Protein 3NNR (pdb70)

Foldseek 3Di:
DLLVLLLVQLQVCCLPVNNVPDFLCNSCVVVVHDSVVSCVNPVTPLRSVQVNVVVLLVQLCVLLVDDPPDFDDPVNVSNLVSVLLSCNSNVNCLVCVVVSVVVDVVSVVVVVVSVVSQLVSLLVNLVRCCVVQFFPDDDPVVSSCSVVLVVQSSVLCVCVVPPNLVRSLSVLVSLVVRQVRGGPVHNVPSVVVSVVSHD

Radius of gyration: 19.4 Å; Cα contacts (8 Å, |Δi|>4): 164; chains: 1; bounding box: 47×54×38 Å

Organism: Marinobacter nauticus (strain ATCC 700491 / DSM 11845 / VT8) (NCBI:txid351348)

Solvent-accessible surface area: 11463 Å² total

Secondary structure (DSSP, 8-state):
-HHHHHHHHHHHHHHHH-GGG--HHHHHHHHT--HHHHHHH-SSHHHHHHHHHHHHHHHHHHHT---SSS---S---HHHHHHHHHHHHTHHHHHSHHHHHHH-HHHHHHHHHHHHHHHHHHHHHHHHHHHTTSB----HHHHH--HHHHHHHHT--HHHHH---SGGGHHHHHHHHHGGGB-HHHHHHHHHHHHTT--

B-factor: mean 72.55, std 18.47, range [37.18, 127.78]

Sequence (199 aa):
KKTRDKILLSSLEELFNDKGERNITTNHIAAHLAISPGNLYYHFRNKSDIIYEIFQEYEKLVDYYLDIPEDRRPITLEDTFYLESVFDGLWSYRFFHRDLEYLLDSDPRLRQDYREFTNRCLAAINRIFAKLADAGIIQPQPEDLRSASLNVWLVITNWAFLKTAHLTELKQGIYQVLTLEVPYLTPEYRERVLALREKYRP

CATH classification: 1.10.357.10

Nearest PDB structures (foldseek):
  3nnr-assembly1_A-2  TM=1.005E+00  e=1.765E-26  Marinobacter nauticus VT8
  3rh2-assembly1_A-2  TM=8.850E-01  e=5.847E-12  Shewanella amazonensis SB2B
  6ho0-assembly1_A-2  TM=7.450E-01  e=9.007E-05  Mycobacterium tuberculosis H37Rv
  6ho6-assembly1_A  TM=7.721E-01  e=2.452E-04  Mycobacterium tuberculosis CDC1551
  5f27-assembly1_A-2  TM=7.565E-01  e=3.265E-04  Mycobacterium tuberculosis CDC1551

Structure (mmCIF, N/CA/C/O backbone):
data_3NNR
#
_entry.id   3NNR
#
_cell.length_a   58.745
_cell.length_b   58.745
_cell.length_c   172.650
_cell.angle_alpha   90.000
_cell.angle_beta   90.000
_cell.angle_gamma   90.000
#
_symmetry.space_group_name_H-M   'P 43 21 2'
#
loop_
_entity.id
_entity.type
_entity.pdbx_description
1 polymer 'Transcriptional regulator, TetR family'
2 non-polymer 'UNKNOWN LIGAND'
3 non-polymer 'SULFATE ION'
4 water water
#
loop_
_atom_site.group_PDB
_atom_site.id
_atom_site.type_symbol
_atom_site.label_atom_id
_atom_site.label_alt_id
_atom_site.label_comp_id
_atom_site.label_asym_id
_atom_site.label_entity_id
_atom_site.label_seq_id
_atom_site.pdbx_PDB_ins_code
_atom_site.Cartn_x
_atom_site.Cartn_y
_atom_site.Cartn_z
_atom_site.occupancy
_atom_site.B_iso_or_equiv
_atom_site.auth_seq_id
_atom_site.auth_comp_id
_atom_site.auth_asym_id
_atom_site.auth_atom_id
_atom_site.pdbx_PDB_model_num
ATOM 9 N N . LYS A 1 5 ? -1.748 -22.702 26.290 1.00 100.09 4 LYS A N 1
ATOM 10 C CA A LYS A 1 5 ? -3.201 -22.923 26.480 0.50 96.58 4 LYS A CA 1
ATOM 11 C CA B LYS A 1 5 ? -3.218 -22.807 26.466 0.50 96.72 4 LYS A CA 1
ATOM 12 C C . LYS A 1 5 ? -3.891 -22.977 25.104 1.00 90.89 4 LYS A C 1
ATOM 13 O O . LYS A 1 5 ? -3.437 -22.371 24.133 1.00 89.43 4 LYS A O 1
ATOM 24 N N . THR A 1 6 ? -4.960 -23.778 25.027 1.00 86.18 5 THR A N 1
ATOM 25 C CA . THR A 1 6 ? -5.759 -23.993 23.799 1.00 78.25 5 THR A CA 1
ATOM 26 C C . THR A 1 6 ? -6.041 -22.681 23.034 1.00 73.72 5 THR A C 1
ATOM 27 O O . THR A 1 6 ? -5.929 -22.636 21.821 1.00 67.03 5 THR A O 1
ATOM 31 N N . ARG A 1 7 ? -6.410 -21.644 23.779 1.00 72.18 6 ARG A N 1
ATOM 32 C CA . ARG A 1 7 ? -6.669 -20.303 23.268 1.00 68.86 6 ARG A CA 1
ATOM 33 C C . ARG A 1 7 ? -5.459 -19.698 22.544 1.00 66.79 6 ARG A C 1
ATOM 34 O O . ARG A 1 7 ? -5.601 -19.063 21.491 1.00 62.88 6 ARG A O 1
ATOM 42 N N . ASP A 1 8 ? -4.284 -19.833 23.151 1.00 68.04 7 ASP A N 1
ATOM 43 C CA . ASP A 1 8 ? -3.050 -19.276 22.564 1.00 67.96 7 ASP A CA 1
ATOM 44 C C . ASP A 1 8 ? -2.676 -20.012 21.261 1.00 64.01 7 ASP A C 1
ATOM 45 O O . ASP A 1 8 ? -2.191 -19.374 20.337 1.00 64.32 7 ASP A O 1
ATOM 50 N N . LYS A 1 9 ? -2.928 -21.323 21.201 1.00 61.74 8 LYS A N 1
ATOM 51 C CA . LYS A 1 9 ? -2.749 -22.101 19.989 1.00 62.55 8 LYS A CA 1
ATOM 52 C C . LYS A 1 9 ? -3.678 -21.552 18.912 1.00 63.15 8 LYS A C 1
ATOM 53 O O . LYS A 1 9 ? -3.232 -21.322 17.767 1.00 62.85 8 LYS A O 1
ATOM 59 N N . ILE A 1 10 ? -4.945 -21.315 19.277 1.00 60.46 9 ILE A N 1
ATOM 60 C CA . ILE A 1 10 ? -5.913 -20.791 18.327 1.00 58.04 9 ILE A CA 1
ATOM 61 C C . ILE A 1 10 ? -5.414 -19.486 17.696 1.00 55.58 9 ILE A C 1
ATOM 62 O O . ILE A 1 10 ? -5.533 -19.335 16.484 1.00 53.32 9 ILE A O 1
ATOM 67 N N . LEU A 1 11 ? -4.887 -18.561 18.507 1.00 55.48 10 LEU A N 1
ATOM 68 C CA . LEU A 1 11 ? -4.364 -17.280 17.990 1.00 54.10 10 LEU A CA 1
ATOM 69 C C . LEU A 1 11 ? -3.108 -17.524 17.136 1.00 54.54 10 LEU A C 1
ATOM 70 O O . LEU A 1 11 ? -2.982 -16.961 16.074 1.00 55.53 10 LEU A O 1
ATOM 75 N N . LEU A 1 12 ? -2.219 -18.401 17.585 1.00 57.08 11 LEU A N 1
ATOM 76 C CA . LEU A 1 12 ? -0.966 -18.696 16.862 1.00 60.08 11 LEU A CA 1
ATOM 77 C C . LEU A 1 12 ? -1.248 -19.357 15.490 1.00 58.08 11 LEU A C 1
ATOM 78 O O . LEU A 1 12 ? -0.695 -18.936 14.447 1.00 60.06 11 LEU A O 1
ATOM 83 N N . SER A 1 13 ? -2.099 -20.376 15.503 1.00 53.23 12 SER A N 1
ATOM 84 C CA . SER A 1 13 ? -2.478 -21.089 14.293 1.00 54.93 12 SER A CA 1
ATOM 85 C C . SER A 1 13 ? -3.300 -20.247 13.322 1.00 52.51 12 SER A C 1
ATOM 86 O O . SER A 1 13 ? -3.114 -20.358 12.113 1.00 52.13 12 SER A O 1
ATOM 89 N N . SER A 1 14 ? -4.206 -19.426 13.836 1.00 52.72 13 SER A N 1
ATOM 90 C CA . SER A 1 14 ? -4.990 -18.535 12.971 1.00 51.22 13 SER A CA 1
ATOM 91 C C . SER A 1 14 ? -4.067 -17.586 12.230 1.00 53.92 13 SER A C 1
ATOM 92 O O . SER A 1 14 ? -4.210 -17.421 11.008 1.00 59.07 13 SER A O 1
ATOM 95 N N . LEU A 1 15 ? -3.112 -16.992 12.945 1.00 52.96 14 LEU A N 1
ATOM 96 C CA . LEU A 1 15 ? -2.101 -16.115 12.325 1.00 53.40 14 LEU A CA 1
ATOM 97 C C . LEU A 1 15 ? -1.341 -16.820 11.172 1.00 54.54 14 LEU A C 1
ATOM 98 O O . LEU A 1 15 ? -1.167 -16.230 10.104 1.00 55.56 14 LEU A O 1
ATOM 103 N N . GLU A 1 16 ? -0.936 -18.078 11.401 1.00 56.00 15 GLU A N 1
ATOM 104 C CA A GLU A 1 16 ? -0.195 -18.908 10.415 0.50 56.18 15 GLU A CA 1
ATOM 105 C CA B GLU A 1 16 ? -0.181 -18.853 10.407 0.50 56.33 15 GLU A CA 1
ATOM 106 C C . GLU A 1 16 ? -1.034 -19.148 9.163 1.00 56.29 15 GLU A C 1
ATOM 107 O O . GLU A 1 16 ? -0.546 -18.995 8.039 1.00 55.02 15 GLU A O 1
ATOM 118 N N . LEU A 1 17 ? -2.293 -19.550 9.369 1.00 55.67 16 LEU A N 1
ATOM 119 C CA . LEU A 1 17 ? -3.225 -19.826 8.259 1.00 53.02 16 LEU A CA 1
ATOM 120 C C . LEU A 1 17 ? -3.566 -18.520 7.516 1.00 53.65 16 LEU A C 1
ATOM 121 O O . LEU A 1 17 ? -3.494 -18.494 6.303 1.00 59.38 16 LEU A O 1
ATOM 126 N N . PHE A 1 18 ? -3.840 -17.425 8.236 1.00 53.79 17 PHE A N 1
ATOM 127 C CA . PHE A 1 18 ? -4.102 -16.142 7.589 1.00 53.53 17 PHE A CA 1
ATOM 128 C C . PHE A 1 18 ? -2.908 -15.667 6.739 1.00 54.91 17 PHE A C 1
ATOM 129 O O . PHE A 1 18 ? -3.119 -15.283 5.622 1.00 57.08 17 PHE A O 1
ATOM 137 N N . ASN A 1 19 ? -1.689 -15.718 7.276 1.00 55.02 18 ASN A N 1
ATOM 138 C CA . ASN A 1 19 ? -0.469 -15.304 6.576 1.00 51.65 18 ASN A CA 1
ATOM 139 C C . ASN A 1 19 ? -0.176 -16.166 5.343 1.00 54.17 18 ASN A C 1
ATOM 140 O O . ASN A 1 19 ? 0.190 -15.635 4.280 1.00 55.14 18 ASN A O 1
ATOM 145 N N . ASP A 1 20 ? -0.380 -17.469 5.478 1.00 57.59 19 ASP A N 1
ATOM 146 C CA . ASP A 1 20 ? -0.065 -18.430 4.439 1.00 61.23 19 ASP A CA 1
ATOM 147 C C . ASP A 1 20 ? -1.145 -18.512 3.348 1.00 63.36 19 ASP A C 1
ATOM 148 O O . ASP A 1 20 ? -0.807 -18.499 2.166 1.00 63.78 19 ASP A O 1
ATOM 153 N N . LYS A 1 21 ? -2.419 -18.639 3.734 1.00 64.06 20 LYS A N 1
ATOM 154 C CA . LYS A 1 21 ? -3.538 -18.789 2.759 1.00 64.68 20 LYS A CA 1
ATOM 155 C C . LYS A 1 21 ? -4.361 -17.512 2.480 1.00 61.67 20 LYS A C 1
ATOM 156 O O . LYS A 1 21 ? -5.084 -17.470 1.501 1.00 63.41 20 LYS A O 1
ATOM 162 N N . GLY A 1 22 ? -4.271 -16.497 3.330 1.00 58.19 21 GLY A N 1
ATOM 163 C CA . GLY A 1 22 ? -5.058 -15.263 3.185 1.00 57.11 21 GLY A CA 1
ATOM 164 C C . GLY A 1 22 ? -6.245 -15.362 4.118 1.00 54.79 21 GLY A C 1
ATOM 165 O O . GLY A 1 22 ? -6.920 -16.398 4.130 1.00 57.21 21 GLY A O 1
ATOM 166 N N . GLU A 1 23 ? -6.538 -14.312 4.880 1.00 50.36 22 GLU A N 1
ATOM 167 C CA . GLU A 1 23 ? -7.703 -14.380 5.778 1.00 55.47 22 GLU A CA 1
ATOM 168 C C . GLU A 1 23 ? -9.023 -14.597 5.006 1.00 56.20 22 GLU A C 1
ATOM 169 O O . GLU A 1 23 ? -9.931 -15.218 5.519 1.00 61.84 22 GLU A O 1
ATOM 175 N N . ARG A 1 24 ? -9.112 -14.028 3.817 1.00 56.92 23 ARG A N 1
ATOM 176 C CA . ARG A 1 24 ? -10.221 -14.196 2.873 1.00 60.52 23 ARG A CA 1
ATOM 177 C C . ARG A 1 24 ? -10.657 -15.674 2.828 1.00 61.78 23 ARG A C 1
ATOM 178 O O . ARG A 1 24 ? -11.836 -15.994 2.970 1.00 65.62 23 ARG A O 1
ATOM 186 N N . ASN A 1 25 ? -9.669 -16.561 2.690 1.00 59.85 24 ASN A N 1
ATOM 187 C CA . ASN A 1 25 ? -9.887 -17.992 2.480 1.00 60.64 24 ASN A CA 1
ATOM 188 C C . ASN A 1 25 ? -9.881 -18.863 3.722 1.00 57.61 24 ASN A C 1
ATOM 189 O O . ASN A 1 25 ? -9.961 -20.070 3.596 1.00 59.20 24 ASN A O 1
ATOM 194 N N . ILE A 1 26 ? -9.776 -18.284 4.906 1.00 56.04 25 ILE A N 1
ATOM 195 C CA . ILE A 1 26 ? -9.753 -19.082 6.132 1.00 57.86 25 ILE A CA 1
ATOM 196 C C . ILE A 1 26 ? -10.990 -18.783 6.961 1.00 57.93 25 ILE A C 1
ATOM 197 O O . ILE A 1 26 ? -11.291 -17.628 7.230 1.00 60.40 25 ILE A O 1
ATOM 202 N N . THR A 1 27 ? -11.692 -19.849 7.338 1.00 59.05 26 THR A N 1
ATOM 203 C CA . THR A 1 27 ? -12.896 -19.816 8.193 1.00 60.01 26 THR A CA 1
ATOM 204 C C . THR A 1 27 ? -12.578 -20.443 9.552 1.00 57.49 26 THR A C 1
ATOM 205 O O . THR A 1 27 ? -11.561 -21.136 9.732 1.00 56.54 26 THR A O 1
ATOM 209 N N . THR A 1 28 ? -13.465 -20.215 10.504 1.00 56.98 27 THR A N 1
ATOM 210 C CA . THR A 1 28 ? -13.316 -20.812 11.817 1.00 55.05 27 THR A CA 1
ATOM 211 C C . THR A 1 28 ? -13.276 -22.353 11.742 1.00 58.81 27 THR A C 1
ATOM 212 O O . THR A 1 28 ? -12.505 -22.968 12.482 1.00 59.77 27 THR A O 1
ATOM 216 N N . ASN A 1 29 ? -14.038 -22.962 10.822 1.00 62.86 28 ASN A N 1
ATOM 217 C CA . ASN A 1 29 ? -14.010 -24.422 10.643 1.00 65.98 28 ASN A CA 1
ATOM 218 C C . ASN A 1 29 ? -12.646 -24.928 10.212 1.00 67.68 28 ASN A C 1
ATOM 219 O O . ASN A 1 29 ? -12.222 -25.976 10.692 1.00 72.72 28 ASN A O 1
ATOM 224 N N . HIS A 1 30 ? -11.957 -24.176 9.347 1.00 67.37 29 HIS A N 1
ATOM 225 C CA . HIS A 1 30 ? -10.592 -24.529 8.925 1.00 68.08 29 HIS A CA 1
ATOM 226 C C . HIS A 1 30 ? -9.662 -24.493 10.129 1.00 63.97 29 HIS A C 1
ATOM 227 O O . HIS A 1 30 ? -8.852 -25.409 10.306 1.00 64.21 29 HIS A O 1
ATOM 234 N N . ILE A 1 31 ? -9.805 -23.452 10.957 1.00 58.43 30 ILE A N 1
ATOM 235 C CA . ILE A 1 31 ? -8.932 -23.265 12.106 1.00 56.11 30 ILE A CA 1
ATOM 236 C C . ILE A 1 31 ? -9.164 -24.428 13.115 1.00 57.51 30 ILE A C 1
ATOM 237 O O . ILE A 1 31 ? -8.224 -25.050 13.572 1.00 59.19 30 ILE A O 1
ATOM 242 N N . ALA A 1 32 ? -10.420 -24.753 13.398 1.00 58.80 31 ALA A N 1
ATOM 243 C CA . ALA A 1 32 ? -10.748 -25.896 14.259 1.00 60.24 31 ALA A CA 1
ATOM 244 C C . ALA A 1 32 ? -10.155 -27.195 13.694 1.00 62.24 31 ALA A C 1
ATOM 245 O O . ALA A 1 32 ? -9.542 -27.958 14.437 1.00 63.30 31 ALA A O 1
ATOM 247 N N . ALA A 1 33 ? -10.313 -27.417 12.386 1.00 62.38 32 ALA A N 1
ATOM 248 C CA . ALA A 1 33 ? -9.792 -28.627 11.734 1.00 64.92 32 ALA A CA 1
ATOM 249 C C . ALA A 1 33 ? -8.260 -28.748 11.853 1.00 67.71 32 ALA A C 1
ATOM 250 O O . ALA A 1 33 ? -7.757 -29.833 12.189 1.00 70.54 32 ALA A O 1
ATOM 252 N N . HIS A 1 34 ? -7.550 -27.634 11.623 1.00 67.54 33 HIS A N 1
ATOM 253 C CA . HIS A 1 34 ? -6.065 -27.558 11.697 1.00 70.72 33 HIS A CA 1
ATOM 254 C C . HIS A 1 34 ? -5.622 -27.941 13.101 1.00 71.32 33 HIS A C 1
ATOM 255 O O . HIS A 1 34 ? -4.771 -28.813 13.268 1.00 71.27 33 HIS A O 1
ATOM 262 N N . LEU A 1 35 ? -6.261 -27.322 14.100 1.00 69.50 34 LEU A N 1
ATOM 263 C CA . LEU A 1 35 ? -5.966 -27.610 15.512 1.00 69.23 34 LEU A CA 1
ATOM 264 C C . LEU A 1 35 ? -6.546 -28.900 16.093 1.00 67.55 34 LEU A C 1
ATOM 265 O O . LEU A 1 35 ? -6.220 -29.221 17.231 1.00 69.40 34 LEU A O 1
ATOM 270 N N . ALA A 1 36 ? -7.349 -29.648 15.331 1.00 66.15 35 ALA A N 1
ATOM 271 C CA . ALA A 1 36 ? -7.977 -30.906 15.816 1.00 69.43 35 ALA A CA 1
ATOM 272 C C . ALA A 1 36 ? -8.847 -30.706 17.098 1.00 68.67 35 ALA A C 1
ATOM 273 O O . ALA A 1 36 ? -8.797 -31.519 18.015 1.00 72.45 35 ALA A O 1
ATOM 275 N N . ILE A 1 37 ? -9.562 -29.570 17.152 1.00 65.05 36 ILE A N 1
ATOM 276 C CA . ILE A 1 37 ? -10.502 -29.216 18.207 1.00 64.52 36 ILE A CA 1
ATOM 277 C C . ILE A 1 37 ? -11.849 -29.060 17.523 1.00 63.57 36 ILE A C 1
ATOM 278 O O . ILE A 1 37 ? -11.899 -28.672 16.375 1.00 64.79 36 ILE A O 1
ATOM 283 N N . SER A 1 38 ? -12.937 -29.371 18.213 1.00 65.19 37 SER A N 1
ATOM 284 C CA . SER A 1 38 ? -14.257 -29.252 17.600 1.00 64.58 37 SER A CA 1
ATOM 285 C C . SER A 1 38 ? -14.600 -27.780 17.301 1.00 62.12 37 SER A C 1
ATOM 286 O O . SER A 1 38 ? -13.972 -26.880 17.867 1.00 62.11 37 SER A O 1
ATOM 289 N N . PRO A 1 39 ? -15.573 -27.533 16.398 1.00 61.60 38 PRO A N 1
ATOM 290 C CA . PRO A 1 39 ? -16.058 -26.158 16.186 1.00 59.96 38 PRO A CA 1
ATOM 291 C C . PRO A 1 39 ? -16.543 -25.528 17.516 1.00 60.72 38 PRO A C 1
ATOM 292 O O . PRO A 1 39 ? -16.243 -24.354 17.824 1.00 62.01 38 PRO A O 1
ATOM 296 N N . GLY A 1 40 ? -17.275 -26.316 18.295 1.00 60.39 39 GLY A N 1
ATOM 297 C CA . GLY A 1 40 ? -17.716 -25.881 19.614 1.00 62.55 39 GLY A CA 1
ATOM 298 C C . GLY A 1 40 ? -16.601 -25.466 20.565 1.00 58.76 39 GLY A C 1
ATOM 299 O O . GLY A 1 40 ? -16.776 -24.538 21.328 1.00 56.58 39 GLY A O 1
ATOM 300 N N . ASN A 1 41 ? -15.465 -26.168 20.510 1.00 59.63 40 ASN A N 1
ATOM 301 C CA . ASN A 1 41 ? -14.299 -25.859 21.351 1.00 58.05 40 ASN A CA 1
ATOM 302 C C . ASN A 1 41 ? -13.760 -24.493 20.967 1.00 56.59 40 ASN A C 1
ATOM 303 O O . ASN A 1 41 ? -13.469 -23.709 21.844 1.00 59.33 40 ASN A O 1
ATOM 308 N N . LEU A 1 42 ? -13.660 -24.222 19.666 1.00 53.73 41 LEU A N 1
ATOM 309 C CA . LEU A 1 42 ? -13.203 -22.928 19.154 1.00 54.89 41 LEU A CA 1
ATOM 310 C C . LEU A 1 42 ? -14.203 -21.829 19.531 1.00 57.53 41 LEU A C 1
ATOM 311 O O . LEU A 1 42 ? -13.795 -20.740 19.936 1.00 62.17 41 LEU A O 1
ATOM 316 N N . TYR A 1 43 ? -15.500 -22.115 19.400 1.00 55.83 42 TYR A N 1
ATOM 317 C CA . TYR A 1 43 ? -16.530 -21.148 19.753 1.00 54.34 42 TYR A CA 1
ATOM 318 C C . TYR A 1 43 ? -16.453 -20.686 21.226 1.00 56.83 42 TYR A C 1
ATOM 319 O O . TYR A 1 43 ? -16.718 -19.514 21.501 1.00 58.83 42 TYR A O 1
ATOM 328 N N . TYR A 1 44 ? -16.061 -21.574 22.151 1.00 55.91 43 TYR A N 1
ATOM 329 C CA . TYR A 1 44 ? -15.912 -21.237 23.579 1.00 57.45 43 TYR A CA 1
ATOM 330 C C . TYR A 1 44 ? -14.936 -20.083 23.806 1.00 59.98 43 TYR A C 1
ATOM 331 O O . TYR A 1 44 ? -15.173 -19.205 24.644 1.00 60.00 43 TYR A O 1
ATOM 340 N N . HIS A 1 45 ? -13.831 -20.143 23.063 1.00 62.48 44 HIS A N 1
ATOM 341 C CA . HIS A 1 45 ? -12.760 -19.161 23.120 1.00 62.11 44 HIS A CA 1
ATOM 342 C C . HIS A 1 45 ? -13.076 -17.943 22.239 1.00 58.94 44 HIS A C 1
ATOM 343 O O . HIS A 1 45 ? -12.782 -16.835 22.653 1.00 59.85 44 HIS A O 1
ATOM 350 N N . PHE A 1 46 ? -13.669 -18.147 21.052 1.00 57.20 45 PHE A N 1
ATOM 351 C CA . PHE A 1 46 ? -13.966 -17.061 20.089 1.00 57.11 45 PHE A CA 1
ATOM 352 C C . PHE A 1 46 ? -15.281 -17.218 19.338 1.00 58.04 45 PHE A C 1
ATOM 353 O O . PHE A 1 46 ? -15.404 -18.094 18.481 1.00 59.42 45 PHE A O 1
ATOM 361 N N . ARG A 1 47 ? -16.223 -16.309 19.601 1.00 62.84 46 ARG A N 1
ATOM 362 C CA . ARG A 1 47 ? -17.561 -16.284 18.962 1.00 64.46 46 ARG A CA 1
ATOM 363 C C . ARG A 1 47 ? -17.544 -16.203 17.439 1.00 63.01 46 ARG A C 1
ATOM 364 O O . ARG A 1 47 ? -18.474 -16.669 16.805 1.00 65.63 46 ARG A O 1
ATOM 366 N N . ASN A 1 48 ? -16.496 -15.632 16.846 1.00 64.46 47 ASN A N 1
ATOM 367 C CA . ASN A 1 48 ? -16.386 -15.512 15.360 1.00 62.78 47 ASN A CA 1
ATOM 368 C C . ASN A 1 48 ? -14.975 -15.131 14.933 1.00 59.44 47 ASN A C 1
ATOM 369 O O . ASN A 1 48 ? -14.182 -14.735 15.776 1.00 57.19 47 ASN A O 1
ATOM 374 N N . LYS A 1 49 ? -14.702 -15.193 13.624 1.00 59.43 48 LYS A N 1
ATOM 375 C CA . LYS A 1 49 ? -13.377 -14.860 13.057 1.00 57.73 48 LYS A CA 1
ATOM 376 C C . LYS A 1 49 ? -12.924 -13.428 13.376 1.00 56.47 48 LYS A C 1
ATOM 377 O O . LYS A 1 49 ? -11.758 -13.212 13.611 1.00 58.86 48 LYS A O 1
ATOM 383 N N . SER A 1 50 ? -13.830 -12.460 13.418 1.00 58.32 49 SER A N 1
ATOM 384 C CA . SER A 1 50 ? -13.452 -11.053 13.737 1.00 59.86 49 SER A CA 1
ATOM 385 C C . SER A 1 50 ? -12.823 -10.889 15.107 1.00 58.09 49 SER A C 1
ATOM 386 O O . SER A 1 50 ? -11.981 -10.008 15.302 1.00 57.65 49 SER A O 1
ATOM 389 N N . ASP A 1 51 ? -13.276 -11.704 16.058 1.00 57.34 50 ASP A N 1
ATOM 390 C CA . ASP A 1 51 ? -12.754 -11.675 17.421 1.00 56.32 50 ASP A CA 1
ATOM 391 C C . ASP A 1 51 ? -11.353 -12.235 17.452 1.00 54.22 50 ASP A C 1
ATOM 392 O O . ASP A 1 51 ? -10.536 -11.726 18.194 1.00 49.99 50 ASP A O 1
ATOM 397 N N . ILE A 1 52 ? -11.074 -13.228 16.602 1.00 54.54 51 ILE A N 1
ATOM 398 C CA . ILE A 1 52 ? -9.726 -13.786 16.480 1.00 53.37 51 ILE A CA 1
ATOM 399 C C . ILE A 1 52 ? -8.825 -12.688 15.951 1.00 54.31 51 ILE A C 1
ATOM 400 O O . ILE A 1 52 ? -7.819 -12.354 16.576 1.00 56.23 51 ILE A O 1
ATOM 405 N N . ILE A 1 53 ? -9.240 -12.084 14.839 1.00 55.06 52 ILE A N 1
ATOM 406 C CA . ILE A 1 53 ? -8.450 -11.047 14.173 1.00 51.14 52 ILE A CA 1
ATOM 407 C C . ILE A 1 53 ? -8.158 -9.856 15.099 1.00 50.83 52 ILE A C 1
ATOM 408 O O . ILE A 1 53 ? -7.012 -9.375 15.141 1.00 50.27 52 ILE A O 1
ATOM 413 N N . TYR A 1 54 ? -9.165 -9.410 15.856 1.00 48.94 53 TYR A N 1
ATOM 414 C CA . TYR A 1 54 ? -8.991 -8.258 16.745 1.00 49.35 53 TYR A CA 1
ATOM 415 C C . TYR A 1 54 ? -7.905 -8.534 17.783 1.00 52.24 53 TYR A C 1
ATOM 416 O O . TYR A 1 54 ? -7.014 -7.706 18.005 1.00 52.02 53 TYR A O 1
ATOM 425 N N . GLU A 1 55 ? -7.973 -9.705 18.400 1.00 55.11 54 GLU A N 1
ATOM 426 C CA . GLU A 1 55 ? -6.979 -10.073 19.411 1.00 56.78 54 GLU A CA 1
ATOM 427 C C . GLU A 1 55 ? -5.578 -10.251 18.825 1.00 53.88 54 GLU A C 1
ATOM 428 O O . GLU A 1 55 ? -4.609 -9.858 19.453 1.00 59.49 54 GLU A O 1
ATOM 434 N N . ILE A 1 56 ? -5.470 -10.807 17.623 1.00 50.52 55 ILE A N 1
ATOM 435 C CA . ILE A 1 56 ? -4.185 -10.876 16.938 1.00 49.83 55 ILE A CA 1
ATOM 436 C C . ILE A 1 56 ? -3.643 -9.446 16.734 1.00 52.01 55 ILE A C 1
ATOM 437 O O . ILE A 1 56 ? -2.474 -9.179 17.031 1.00 53.07 55 ILE A O 1
ATOM 442 N N . PHE A 1 57 ? -4.487 -8.547 16.229 1.00 49.87 56 PHE A N 1
ATOM 443 C CA . PHE A 1 57 ? -4.090 -7.146 16.072 1.00 50.44 56 PHE A CA 1
ATOM 444 C C . PHE A 1 57 ? -3.617 -6.519 17.392 1.00 53.69 56 PHE A C 1
ATOM 445 O O . PHE A 1 57 ? -2.603 -5.811 17.425 1.00 55.86 56 PHE A O 1
ATOM 453 N N . GLN A 1 58 ? -4.358 -6.765 18.467 1.00 55.34 57 GLN A N 1
ATOM 454 C CA . GLN A 1 58 ? -3.969 -6.258 19.778 1.00 56.57 57 GLN A CA 1
ATOM 455 C C . GLN A 1 58 ? -2.580 -6.720 20.217 1.00 56.50 57 GLN A C 1
ATOM 456 O O . GLN A 1 58 ? -1.944 -5.991 20.989 1.00 59.75 57 GLN A O 1
ATOM 462 N N . GLU A 1 59 ? -2.145 -7.914 19.778 1.00 55.34 58 GLU A N 1
ATOM 463 C CA . GLU A 1 59 ? -0.789 -8.410 20.081 1.00 59.46 58 GLU A CA 1
ATOM 464 C C . GLU A 1 59 ? 0.236 -7.652 19.221 1.00 57.52 58 GLU A C 1
ATOM 465 O O . GLU A 1 59 ? 1.298 -7.339 19.719 1.00 62.36 58 GLU A O 1
ATOM 471 N N . TYR A 1 60 ? -0.085 -7.393 17.952 1.00 55.12 59 TYR A N 1
ATOM 472 C CA . TYR A 1 60 ? 0.777 -6.634 17.012 1.00 54.34 59 TYR A CA 1
ATOM 473 C C . TYR A 1 60 ? 0.941 -5.202 17.518 1.00 54.83 59 TYR A C 1
ATOM 474 O O . TYR A 1 60 ? 2.058 -4.711 17.618 1.00 55.21 59 TYR A O 1
ATOM 483 N N . GLU A 1 61 ? -0.179 -4.579 17.873 1.00 55.57 60 GLU A N 1
ATOM 484 C CA . GLU A 1 61 ? -0.229 -3.231 18.451 1.00 57.02 60 GLU A CA 1
ATOM 485 C C . GLU A 1 61 ? 0.692 -3.134 19.681 1.00 61.37 60 GLU A C 1
ATOM 486 O O . GLU A 1 61 ? 1.517 -2.224 19.764 1.00 62.82 60 GLU A O 1
ATOM 492 N N . LYS A 1 62 ? 0.573 -4.082 20.614 1.00 63.30 61 LYS A N 1
ATOM 493 C CA . LYS A 1 62 ? 1.438 -4.107 21.816 1.00 65.81 61 LYS A CA 1
ATOM 494 C C . LYS A 1 62 ? 2.907 -4.232 21.460 1.00 63.88 61 LYS A C 1
ATOM 495 O O . LYS A 1 62 ? 3.750 -3.608 22.096 1.00 67.63 61 LYS A O 1
ATOM 501 N N . LEU A 1 63 ? 3.198 -5.030 20.441 1.00 60.04 62 LEU A N 1
ATOM 502 C CA . LEU A 1 63 ? 4.568 -5.291 20.009 1.00 60.65 62 LEU A CA 1
ATOM 503 C C . LEU A 1 63 ? 5.205 -4.034 19.433 1.00 58.13 62 LEU A C 1
ATOM 504 O O . LEU A 1 63 ? 6.273 -3.623 19.870 1.00 59.31 62 LEU A O 1
ATOM 509 N N . VAL A 1 64 ? 4.512 -3.405 18.490 1.00 55.51 63 VAL A N 1
ATOM 510 C CA . VAL A 1 64 ? 5.020 -2.203 17.818 1.00 55.33 63 VAL A CA 1
ATOM 511 C C . VAL A 1 64 ? 5.162 -1.030 18.806 1.00 60.15 63 VAL A C 1
ATOM 512 O O . VAL A 1 64 ? 6.197 -0.346 18.800 1.00 64.35 63 VAL A O 1
ATOM 516 N N . ASP A 1 65 ? 4.168 -0.837 19.681 1.00 58.77 64 ASP A N 1
ATOM 517 C CA . ASP A 1 65 ? 4.255 0.162 20.761 1.00 58.15 64 ASP A CA 1
ATOM 518 C C . ASP A 1 65 ? 5.478 -0.037 21.661 1.00 59.27 64 ASP A C 1
ATOM 519 O O . ASP A 1 65 ? 6.070 0.943 22.112 1.00 62.66 64 ASP A O 1
ATOM 524 N N . TYR A 1 66 ? 5.812 -1.297 21.936 1.00 55.76 65 TYR A N 1
ATOM 525 C CA . TYR A 1 66 ? 6.966 -1.657 22.768 1.00 58.17 65 TYR A CA 1
ATOM 526 C C . TYR A 1 66 ? 8.239 -1.308 21.976 1.00 59.27 65 TYR A C 1
ATOM 527 O O . TYR A 1 66 ? 9.108 -0.675 22.512 1.00 61.24 65 TYR A O 1
ATOM 536 N N . TYR A 1 67 ? 8.320 -1.669 20.695 1.00 58.01 66 TYR A N 1
ATOM 537 C CA . TYR A 1 67 ? 9.493 -1.305 19.909 1.00 59.15 66 TYR A CA 1
ATOM 538 C C . TYR A 1 67 ? 9.634 0.217 19.729 1.00 60.68 66 TYR A C 1
ATOM 539 O O . TYR A 1 67 ? 10.742 0.735 19.804 1.00 60.80 66 TYR A O 1
ATOM 548 N N . LEU A 1 68 ? 8.515 0.915 19.507 1.00 61.83 67 LEU A N 1
ATOM 549 C CA . LEU A 1 68 ? 8.498 2.382 19.288 1.00 61.88 67 LEU A CA 1
ATOM 550 C C . LEU A 1 68 ? 8.236 3.240 20.539 1.00 66.13 67 LEU A C 1
ATOM 551 O O . LEU A 1 68 ? 7.614 4.326 20.438 1.00 67.08 67 LEU A O 1
ATOM 556 N N . ASP A 1 69 ? 8.684 2.737 21.697 1.00 65.22 68 ASP A N 1
ATOM 557 C CA . ASP A 1 69 ? 8.618 3.452 22.961 1.00 70.42 68 ASP A CA 1
ATOM 558 C C . ASP A 1 69 ? 10.019 4.028 22.966 1.00 72.83 68 ASP A C 1
ATOM 559 O O . ASP A 1 69 ? 10.993 3.320 23.272 1.00 70.87 68 ASP A O 1
ATOM 564 N N . ILE A 1 70 ? 10.093 5.297 22.554 1.00 75.46 69 ILE A N 1
ATOM 565 C CA . ILE A 1 70 ? 11.350 6.014 22.385 1.00 76.79 69 ILE A CA 1
ATOM 566 C C . ILE A 1 70 ? 11.899 6.453 23.746 1.00 80.49 69 ILE A C 1
ATOM 567 O O . ILE A 1 70 ? 11.172 7.103 24.518 1.00 80.35 69 ILE A O 1
ATOM 572 N N . PRO A 1 71 ? 13.163 6.090 24.048 1.00 82.59 70 PRO A N 1
ATOM 573 C CA . PRO A 1 71 ? 13.762 6.576 25.285 1.00 91.32 70 PRO A CA 1
ATOM 574 C C . PRO A 1 71 ? 14.005 8.086 25.196 1.00 94.57 70 PRO 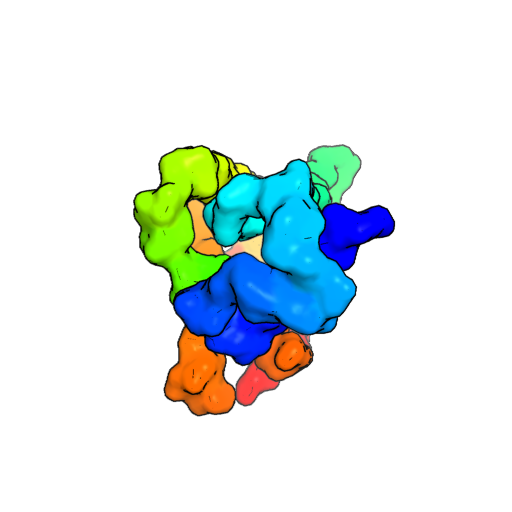A C 1
ATOM 575 O O . PRO A 1 71 ? 14.494 8.568 24.156 1.00 93.50 70 PRO A O 1
ATOM 579 N N . GLU A 1 72 ? 13.617 8.799 26.259 1.00 98.99 71 GLU A N 1
ATOM 580 C CA . GLU A 1 72 ? 13.763 10.258 26.348 1.00 102.34 71 GLU A CA 1
ATOM 581 C C . GLU A 1 72 ? 14.976 10.700 27.183 1.00 105.53 71 GLU A C 1
ATOM 582 O O . GLU A 1 72 ? 15.402 11.843 27.056 1.00 109.07 71 GLU A O 1
ATOM 588 N N . ASP A 1 73 ? 15.552 9.798 27.981 1.00 104.52 72 ASP A N 1
ATOM 589 C CA . ASP A 1 73 ? 16.715 10.112 28.836 1.00 107.71 72 ASP A CA 1
ATOM 590 C C . ASP A 1 73 ? 18.122 9.998 28.182 1.00 105.85 72 ASP A C 1
ATOM 591 O O . ASP A 1 73 ? 19.118 10.076 28.906 1.00 111.69 72 ASP A O 1
ATOM 596 N N . ARG A 1 74 ? 18.212 9.799 26.859 1.00 100.80 73 ARG A N 1
ATOM 597 C CA A ARG A 1 74 ? 19.502 9.703 26.139 0.50 100.37 73 ARG A CA 1
ATOM 598 C CA B ARG A 1 74 ? 19.517 9.750 26.151 0.50 100.16 73 ARG A CA 1
ATOM 599 C C . ARG A 1 74 ? 19.331 10.130 24.682 1.00 95.58 73 ARG A C 1
ATOM 600 O O . ARG A 1 74 ? 18.214 10.166 24.209 1.00 91.90 73 ARG A O 1
ATOM 615 N N . PRO A 1 75 ? 20.442 10.450 23.965 1.00 96.78 74 PRO A N 1
ATOM 616 C CA . PRO A 1 75 ? 20.249 10.824 22.548 1.00 94.05 74 PRO A CA 1
ATOM 617 C C . PRO A 1 75 ? 20.069 9.590 21.655 1.00 91.40 74 PRO A C 1
ATOM 618 O O . PRO A 1 75 ? 20.538 8.509 21.996 1.00 94.93 74 PRO A O 1
ATOM 622 N N . ILE A 1 76 ? 19.375 9.758 20.535 1.00 87.96 75 ILE A N 1
ATOM 623 C CA . ILE A 1 76 ? 19.142 8.666 19.582 1.00 83.96 75 ILE A CA 1
ATOM 624 C C . ILE A 1 76 ? 20.433 8.379 18.827 1.00 84.96 75 ILE A C 1
ATOM 625 O O . ILE A 1 76 ? 21.084 9.319 18.371 1.00 88.86 75 ILE A O 1
ATOM 630 N N . THR A 1 77 ? 20.809 7.102 18.718 1.00 82.27 76 THR A N 1
ATOM 631 C CA . THR A 1 77 ? 21.985 6.691 17.926 1.00 81.93 76 THR A CA 1
ATOM 632 C C . THR A 1 77 ? 21.551 6.053 16.576 1.00 78.79 76 THR A C 1
ATOM 633 O O . THR A 1 77 ? 20.377 5.786 16.347 1.00 72.80 76 THR A O 1
ATOM 637 N N . LEU A 1 78 ? 22.524 5.805 15.700 1.00 79.78 77 LEU A N 1
ATOM 638 C CA . LEU A 1 78 ? 22.294 5.094 14.431 1.00 76.65 77 LEU A CA 1
ATOM 639 C C . LEU A 1 78 ? 21.851 3.621 14.616 1.00 73.70 77 LEU A C 1
ATOM 640 O O . LEU A 1 78 ? 21.110 3.061 13.779 1.00 67.71 77 LEU A O 1
ATOM 645 N N . GLU A 1 79 ? 22.327 3.008 15.702 1.00 76.92 78 GLU A N 1
ATOM 646 C CA . GLU A 1 79 ? 22.013 1.622 16.065 1.00 76.10 78 GLU A CA 1
ATOM 647 C C . GLU A 1 79 ? 20.509 1.574 16.451 1.00 76.04 78 GLU A C 1
ATOM 648 O O . GLU A 1 79 ? 19.767 0.653 16.030 1.00 74.97 78 GLU A O 1
ATOM 654 N N . ASP A 1 80 ? 20.039 2.595 17.183 1.00 75.25 79 ASP A N 1
ATOM 655 C CA . ASP A 1 80 ? 18.601 2.731 17.490 1.00 72.04 79 ASP A CA 1
ATOM 656 C C . ASP A 1 80 ? 17.769 2.884 16.220 1.00 68.10 79 ASP A C 1
ATOM 657 O O . ASP A 1 80 ? 16.676 2.319 16.112 1.00 64.35 79 ASP A O 1
ATOM 670 N N . THR A 1 82 ? 18.438 1.784 13.148 1.00 67.09 81 THR A N 1
ATOM 671 C CA . THR A 1 82 ? 18.394 0.490 12.466 1.00 65.70 81 THR A CA 1
ATOM 672 C C . THR A 1 82 ? 17.478 -0.495 13.199 1.00 63.90 81 THR A C 1
ATOM 673 O O . THR A 1 82 ? 16.781 -1.282 12.559 1.00 63.69 81 THR A O 1
ATOM 677 N N . PHE A 1 83 ? 17.475 -0.444 14.532 1.00 66.49 82 PHE A N 1
ATOM 678 C CA . PHE A 1 83 ? 16.590 -1.288 15.322 1.00 64.47 82 PHE A CA 1
ATOM 679 C C . PHE A 1 83 ? 15.111 -0.912 15.032 1.00 62.44 82 PHE A C 1
ATOM 680 O O . PHE A 1 83 ? 14.297 -1.780 14.670 1.00 61.97 82 PHE A O 1
ATOM 688 N N . TYR A 1 84 ? 14.763 0.369 15.159 1.00 61.08 83 TYR A N 1
ATOM 689 C CA . TYR A 1 84 ? 13.387 0.797 14.882 1.00 57.10 83 TYR A CA 1
ATOM 690 C C . TYR A 1 84 ? 12.924 0.330 13.498 1.00 58.97 83 TYR A C 1
ATOM 691 O O . TYR A 1 84 ? 11.794 -0.178 13.349 1.00 59.30 83 TYR A O 1
ATOM 700 N N . LEU A 1 85 ? 13.792 0.485 12.494 1.00 59.15 84 LEU A N 1
ATOM 701 C CA . LEU A 1 85 ? 13.458 0.097 11.123 1.00 57.25 84 LEU A CA 1
ATOM 702 C C . LEU A 1 85 ? 13.354 -1.412 10.967 1.00 55.39 84 LEU A C 1
ATOM 703 O O . LEU A 1 85 ? 12.347 -1.895 10.525 1.00 54.76 84 LEU A O 1
ATOM 708 N N . GLU A 1 86 ? 14.382 -2.146 11.354 1.00 58.56 85 GLU A N 1
ATOM 709 C CA . GLU A 1 86 ? 14.348 -3.620 11.237 1.00 60.43 85 GLU A CA 1
ATOM 710 C C . GLU A 1 86 ? 13.176 -4.299 11.961 1.00 59.05 85 GLU A C 1
ATOM 711 O O . GLU A 1 86 ? 12.539 -5.198 11.408 1.00 59.94 85 GLU A O 1
ATOM 717 N N . SER A 1 87 ? 12.908 -3.844 13.184 1.00 57.87 86 SER A N 1
ATOM 718 C CA . SER A 1 87 ? 11.889 -4.433 14.042 1.00 54.56 86 SER A CA 1
ATOM 719 C C . SER A 1 87 ? 10.490 -4.221 13.504 1.00 51.05 86 SER A C 1
ATOM 720 O O . SER A 1 87 ? 9.673 -5.124 13.575 1.00 49.89 86 SER A O 1
ATOM 723 N N . VAL A 1 88 ? 10.229 -3.026 12.972 1.00 50.99 87 VAL A N 1
ATOM 724 C CA . VAL A 1 88 ? 8.964 -2.713 12.319 1.00 51.52 87 VAL A CA 1
ATOM 725 C C . VAL A 1 88 ? 8.837 -3.567 11.035 1.00 51.43 87 VAL A C 1
ATOM 726 O O . VAL A 1 88 ? 7.782 -4.117 10.800 1.00 49.95 87 VAL A O 1
ATOM 730 N N . PHE A 1 89 ? 9.901 -3.683 10.230 1.00 54.15 88 PHE A N 1
ATOM 731 C CA . PHE A 1 89 ? 9.842 -4.546 9.029 1.00 55.48 88 PHE A CA 1
ATOM 732 C C . PHE A 1 89 ? 9.585 -6.009 9.401 1.00 54.21 88 PHE A C 1
ATOM 733 O O . PHE A 1 89 ? 8.767 -6.648 8.751 1.00 52.09 88 PHE A O 1
ATOM 741 N N . ASP A 1 90 ? 10.251 -6.514 10.436 1.00 55.21 89 ASP A N 1
ATOM 742 C CA . ASP A 1 90 ? 9.985 -7.877 10.941 1.00 57.61 89 ASP A CA 1
ATOM 743 C C . ASP A 1 90 ? 8.526 -8.023 11.367 1.00 55.58 89 ASP A C 1
ATOM 744 O O . ASP A 1 90 ? 7.918 -9.052 11.113 1.00 58.41 89 ASP A O 1
ATOM 749 N N . GLY A 1 91 ? 7.971 -6.997 12.010 1.00 52.83 90 GLY A N 1
ATOM 750 C CA . GLY A 1 91 ? 6.562 -7.012 12.415 1.00 51.66 90 GLY A CA 1
ATOM 751 C C . GLY A 1 91 ? 5.629 -7.139 11.223 1.00 51.68 90 GLY A C 1
ATOM 752 O O . GLY A 1 91 ? 4.744 -7.995 11.203 1.00 52.33 90 GLY A O 1
ATOM 753 N N . LEU A 1 92 ? 5.844 -6.281 10.229 1.00 50.88 91 LEU A N 1
ATOM 754 C CA . LEU A 1 92 ? 5.079 -6.299 9.001 1.00 52.24 91 LEU A CA 1
ATOM 755 C C . LEU A 1 92 ? 5.130 -7.667 8.275 1.00 53.67 91 LEU A C 1
ATOM 756 O O . LEU A 1 92 ? 4.142 -8.059 7.643 1.00 52.18 91 LEU A O 1
ATOM 761 N N . TRP A 1 93 ? 6.255 -8.381 8.371 1.00 52.53 92 TRP A N 1
ATOM 762 C CA . TRP A 1 93 ? 6.333 -9.737 7.815 1.00 52.53 92 TRP A CA 1
ATOM 763 C C . TRP A 1 93 ? 5.514 -10.692 8.673 1.00 50.64 92 TRP A C 1
ATOM 764 O O . TRP A 1 93 ? 4.700 -11.465 8.144 1.00 50.55 92 TRP A O 1
ATOM 775 N N . SER A 1 94 ? 5.727 -10.640 9.989 1.00 51.61 93 SER A N 1
ATOM 776 C CA . SER A 1 94 ? 5.099 -11.615 10.900 1.00 52.16 93 SER A CA 1
ATOM 777 C C . SER A 1 94 ? 3.565 -11.517 10.934 1.00 51.40 93 SER A C 1
ATOM 778 O O . SER A 1 94 ? 2.895 -12.511 11.232 1.00 55.09 93 SER A O 1
ATOM 781 N N . TYR A 1 95 ? 3.031 -10.337 10.617 1.00 47.69 94 TYR A N 1
ATOM 782 C CA . TYR A 1 95 ? 1.610 -10.085 10.614 1.00 48.40 94 TYR A CA 1
ATOM 783 C C . TYR A 1 95 ? 1.176 -9.667 9.200 1.00 51.54 94 TYR A C 1
ATOM 784 O O . TYR A 1 95 ? 0.209 -8.926 9.031 1.00 51.03 94 TYR A O 1
ATOM 793 N N . ARG A 1 96 ? 1.844 -10.224 8.180 1.00 52.23 95 ARG A N 1
ATOM 794 C CA . ARG A 1 96 ? 1.600 -9.844 6.778 1.00 53.05 95 ARG A CA 1
ATOM 795 C C . ARG A 1 96 ? 0.143 -9.937 6.327 1.00 49.68 95 ARG A C 1
ATOM 796 O O . ARG A 1 96 ? -0.253 -9.179 5.431 1.00 50.63 95 ARG A O 1
ATOM 804 N N . PHE A 1 97 ? -0.628 -10.843 6.926 1.00 49.13 96 PHE A N 1
ATOM 805 C CA . PHE A 1 97 ? -2.068 -11.021 6.586 1.00 50.81 96 PHE A CA 1
ATOM 806 C C . PHE A 1 97 ? -2.898 -9.745 6.812 1.00 50.13 96 PHE A C 1
ATOM 807 O O . PHE A 1 97 ? -3.876 -9.503 6.109 1.00 54.57 96 PHE A O 1
ATOM 815 N N . PHE A 1 98 ? -2.507 -8.953 7.800 1.00 49.21 97 PHE A N 1
ATOM 816 C CA . PHE A 1 98 ? -3.258 -7.769 8.202 1.00 51.15 97 PHE A CA 1
ATOM 817 C C . PHE A 1 98 ? -3.286 -6.682 7.125 1.00 54.13 97 PHE A C 1
ATOM 818 O O . PHE A 1 98 ? -4.359 -6.320 6.642 1.00 51.51 97 PHE A O 1
ATOM 826 N N . HIS A 1 99 ? -2.115 -6.225 6.699 1.00 55.75 98 HIS A N 1
ATOM 827 C CA . HIS A 1 99 ? -2.042 -5.156 5.671 1.00 57.82 98 HIS A CA 1
ATOM 828 C C . HIS A 1 99 ? -2.553 -5.568 4.292 1.00 57.51 98 HIS A C 1
ATOM 829 O O . HIS A 1 99 ? -2.963 -4.711 3.500 1.00 61.05 98 HIS A O 1
ATOM 836 N N . ARG A 1 100 ? -2.579 -6.874 4.049 1.00 55.76 99 ARG A N 1
ATOM 837 C CA . ARG A 1 100 ? -3.029 -7.438 2.789 1.00 56.70 99 ARG A CA 1
ATOM 838 C C . ARG A 1 100 ? -4.541 -7.283 2.601 1.00 59.76 99 ARG A C 1
ATOM 839 O O . ARG A 1 100 ? -4.983 -6.922 1.509 1.00 61.10 99 ARG A O 1
ATOM 847 N N . ASP A 1 101 ? -5.311 -7.537 3.662 1.00 57.09 100 ASP A N 1
ATOM 848 C CA . ASP A 1 101 ? -6.759 -7.436 3.636 1.00 57.31 100 ASP A CA 1
ATOM 849 C C . ASP A 1 101 ? -7.230 -6.269 4.495 1.00 57.94 100 ASP A C 1
ATOM 850 O O . ASP A 1 101 ? -8.406 -6.215 4.910 1.00 61.93 100 ASP A O 1
ATOM 855 N N . LEU A 1 102 ? -6.375 -5.259 4.626 1.00 57.44 101 LEU A N 1
ATOM 856 C CA . LEU A 1 102 ? -6.629 -4.186 5.593 1.00 60.30 101 LEU A CA 1
ATOM 857 C C . LEU A 1 102 ? -8.021 -3.595 5.499 1.00 62.33 101 LEU A C 1
ATOM 858 O O . LEU A 1 102 ? -8.758 -3.600 6.466 1.00 67.12 101 LEU A O 1
ATOM 863 N N . GLU A 1 103 ? -8.405 -3.191 4.297 1.00 63.87 102 GLU A N 1
ATOM 864 C CA . GLU A 1 103 ? -9.634 -2.457 4.110 1.00 61.87 102 GLU A CA 1
ATOM 865 C C . GLU A 1 103 ? -10.887 -3.265 4.422 1.00 62.34 102 GLU A C 1
ATOM 866 O O . GLU A 1 103 ? -11.857 -2.716 4.973 1.00 65.24 102 GLU A O 1
ATOM 872 N N . TYR A 1 104 ? -10.872 -4.565 4.150 1.00 60.10 103 TYR A N 1
ATOM 873 C CA . TYR A 1 104 ? -12.026 -5.403 4.540 1.00 59.52 103 TYR A CA 1
ATOM 874 C C . TYR A 1 104 ? -12.075 -5.607 6.055 1.00 57.82 103 TYR A C 1
ATOM 875 O O . TYR A 1 104 ? -13.150 -5.688 6.652 1.00 57.99 103 TYR A O 1
ATOM 884 N N . LEU A 1 105 ? -10.901 -5.712 6.673 1.00 58.07 104 LEU A N 1
ATOM 885 C CA . LEU A 1 105 ? -10.814 -5.919 8.123 1.00 57.09 104 LEU A CA 1
ATOM 886 C C . LEU A 1 105 ? -11.338 -4.669 8.884 1.00 57.45 104 LEU A C 1
ATOM 887 O O . LEU A 1 105 ? -12.172 -4.797 9.774 1.00 55.58 104 LEU A O 1
ATOM 892 N N . LEU A 1 106 ? -10.946 -3.472 8.454 1.00 56.63 105 LEU A N 1
ATOM 893 C CA . LEU A 1 106 ? -11.492 -2.249 9.049 1.00 58.03 105 LEU A CA 1
ATOM 894 C C . LEU A 1 106 ? -13.023 -2.149 8.872 1.00 60.35 105 LEU A C 1
ATOM 895 O O . LEU A 1 106 ? -13.744 -1.853 9.823 1.00 63.57 105 LEU A O 1
ATOM 900 N N . ASP A 1 107 ? -13.509 -2.444 7.677 1.00 60.59 106 ASP A N 1
ATOM 901 C CA . ASP A 1 107 ? -14.945 -2.437 7.393 1.00 63.46 106 ASP A CA 1
ATOM 902 C C . ASP A 1 107 ? -15.711 -3.512 8.189 1.00 62.90 106 ASP A C 1
ATOM 903 O O . ASP A 1 107 ? -16.864 -3.299 8.564 1.00 66.31 106 ASP A O 1
ATOM 908 N N . SER A 1 108 ? -15.092 -4.665 8.425 1.00 61.73 107 SER A N 1
ATOM 909 C CA . SER A 1 108 ? -15.749 -5.721 9.213 1.00 62.81 107 SER A CA 1
ATOM 910 C C . SER A 1 108 ? -15.908 -5.388 10.703 1.00 62.56 107 SER A C 1
ATOM 911 O O . SER A 1 108 ? -16.880 -5.839 11.326 1.00 62.90 107 SER A O 1
ATOM 914 N N . ASP A 1 109 ? -15.002 -4.562 11.242 1.00 60.44 108 ASP A N 1
ATOM 915 C CA . ASP A 1 109 ? -14.938 -4.323 12.662 1.00 59.26 108 ASP A CA 1
ATOM 916 C C . ASP A 1 109 ? -14.667 -2.870 13.057 1.00 59.21 108 ASP A C 1
ATOM 917 O O . ASP A 1 109 ? -13.535 -2.369 12.935 1.00 54.88 108 ASP A O 1
ATOM 922 N N . PRO A 1 110 ? -15.701 -2.198 13.583 1.00 60.27 109 PRO A N 1
ATOM 923 C CA . PRO A 1 110 ? -15.521 -0.821 14.069 1.00 63.36 109 PRO A CA 1
ATOM 924 C C . PRO A 1 110 ? -14.512 -0.644 15.192 1.00 62.96 109 PRO A C 1
ATOM 925 O O . PRO A 1 110 ? -13.922 0.426 15.298 1.00 63.49 109 PRO A O 1
ATOM 929 N N . ARG A 1 111 ? -14.313 -1.682 16.005 1.00 64.57 110 ARG A N 1
ATOM 930 C CA . ARG A 1 111 ? -13.338 -1.641 17.102 1.00 65.00 110 ARG A CA 1
ATOM 931 C C . ARG A 1 111 ? -11.952 -1.601 16.511 1.00 62.44 110 ARG A C 1
ATOM 932 O O . ARG A 1 111 ? -11.100 -0.830 16.958 1.00 64.80 110 ARG A O 1
ATOM 940 N N . LEU A 1 112 ? -11.739 -2.452 15.511 1.00 60.66 111 LEU A N 1
ATOM 941 C CA . LEU A 1 112 ? -10.454 -2.549 14.817 1.00 56.53 111 LEU A CA 1
ATOM 942 C C . LEU A 1 112 ? -10.141 -1.272 14.061 1.00 56.90 111 LEU A C 1
ATOM 943 O O . LEU A 1 112 ? -9.039 -0.772 14.107 1.00 60.46 111 LEU A O 1
ATOM 948 N N . ARG A 1 113 ? -11.141 -0.731 13.390 1.00 59.44 112 ARG A N 1
ATOM 949 C CA . ARG A 1 113 ? -11.026 0.531 12.654 1.00 60.68 112 ARG A CA 1
ATOM 950 C C . ARG A 1 113 ? -10.634 1.664 13.598 1.00 60.71 112 ARG A C 1
ATOM 951 O O . ARG A 1 113 ? -9.704 2.418 13.315 1.00 60.20 112 ARG A O 1
ATOM 959 N N . GLN A 1 114 ? -11.336 1.764 14.725 1.00 63.54 113 GLN A N 1
ATOM 960 C CA . GLN A 1 114 ? -11.049 2.795 15.734 1.00 67.33 113 GLN A CA 1
ATOM 961 C C . GLN A 1 114 ? -9.602 2.631 16.242 1.00 64.70 113 GLN A C 1
ATOM 962 O O . GLN A 1 114 ? -8.777 3.531 16.039 1.00 65.34 113 GLN A O 1
ATOM 968 N N . ASP A 1 115 ? -9.280 1.462 16.795 1.00 61.06 114 ASP A N 1
ATOM 969 C CA . ASP A 1 115 ? -7.928 1.193 17.327 1.00 61.06 114 ASP A CA 1
ATOM 970 C C . ASP A 1 115 ? -6.811 1.413 16.276 1.00 61.41 114 ASP A C 1
ATOM 971 O O . ASP A 1 115 ? -5.814 2.063 16.578 1.00 65.05 114 ASP A O 1
ATOM 976 N N . TYR A 1 116 ? -7.005 0.925 15.050 1.00 59.69 115 TYR A N 1
ATOM 977 C CA . TYR A 1 116 ? -5.993 1.098 13.984 1.00 60.80 115 TYR A CA 1
ATOM 978 C C . TYR A 1 116 ? -5.719 2.570 13.630 1.00 61.90 115 TYR A C 1
ATOM 979 O O . TYR A 1 116 ? -4.548 2.947 13.457 1.00 63.86 115 TYR A O 1
ATOM 988 N N . ARG A 1 117 ? -6.774 3.385 13.549 1.00 63.30 116 ARG A N 1
ATOM 989 C CA . ARG A 1 117 ? -6.642 4.845 13.323 1.00 65.31 116 ARG A CA 1
ATOM 990 C C . ARG A 1 117 ? -5.739 5.410 14.430 1.00 66.06 116 ARG A C 1
ATOM 991 O O . ARG A 1 117 ? -4.775 6.097 14.142 1.00 68.44 116 ARG A O 1
ATOM 995 N N . GLU A 1 118 ? -6.028 5.065 15.682 1.00 67.34 117 GLU A N 1
ATOM 996 C CA . GLU A 1 118 ? -5.283 5.591 16.843 1.00 69.83 117 GLU A CA 1
ATOM 997 C C . GLU A 1 118 ? -3.837 5.106 16.914 1.00 66.54 117 GLU A C 1
ATOM 998 O O . GLU A 1 118 ? -2.942 5.858 17.316 1.00 68.60 117 GLU A O 1
ATOM 1004 N N . PHE A 1 119 ? -3.650 3.847 16.533 1.00 60.30 118 PHE A N 1
ATOM 1005 C CA . PHE A 1 119 ? -2.354 3.205 16.453 1.00 58.01 118 PHE A CA 1
ATOM 1006 C C . PHE A 1 119 ? -1.468 3.882 15.380 1.00 57.40 118 PHE A C 1
ATOM 1007 O O . PHE A 1 119 ? -0.256 4.119 15.592 1.00 55.60 118 PHE A O 1
ATOM 1015 N N . THR A 1 120 ? -2.082 4.156 14.229 1.00 57.00 119 THR A N 1
ATOM 1016 C CA . THR A 1 120 ? -1.423 4.864 13.128 1.00 56.37 119 THR A CA 1
ATOM 1017 C C . THR A 1 120 ? -0.915 6.245 13.598 1.00 60.35 119 THR A C 1
ATOM 1018 O O . THR A 1 120 ? 0.247 6.585 13.326 1.00 61.97 119 THR A O 1
ATOM 1022 N N . ASN A 1 121 ? -1.729 6.983 14.366 1.00 62.01 120 ASN A N 1
ATOM 1023 C CA . ASN A 1 121 ? -1.294 8.271 14.940 1.00 66.75 120 ASN A CA 1
ATOM 1024 C C . ASN A 1 121 ? -0.121 8.141 15.928 1.00 67.86 120 ASN A C 1
ATOM 1025 O O . ASN A 1 121 ? 0.766 8.999 15.925 1.00 72.36 120 ASN A O 1
ATOM 1030 N N . ARG A 1 122 ? -0.120 7.087 16.752 1.00 65.58 121 ARG A N 1
ATOM 1031 C CA . ARG A 1 122 ? 0.994 6.795 17.671 1.00 64.71 121 ARG A CA 1
ATOM 1032 C C . ARG A 1 122 ? 2.269 6.503 16.874 1.00 62.83 121 ARG A C 1
ATOM 1033 O O . ARG A 1 122 ? 3.348 7.040 17.192 1.00 63.21 121 ARG A O 1
ATOM 1041 N N . CYS A 1 123 ? 2.137 5.660 15.849 1.00 58.42 122 CYS A N 1
ATOM 1042 C CA . CYS A 1 123 ? 3.274 5.313 14.997 1.00 58.15 122 CYS A CA 1
ATOM 1043 C C . CYS A 1 123 ? 3.843 6.560 14.306 1.00 57.64 122 CYS A C 1
ATOM 1044 O O . CYS A 1 123 ? 5.052 6.812 14.399 1.00 57.22 122 CYS A O 1
ATOM 1047 N N . LEU A 1 124 ? 2.961 7.361 13.707 1.00 56.67 123 LEU A N 1
ATOM 1048 C CA . LEU A 1 124 ? 3.342 8.635 13.077 1.00 58.63 123 LEU A CA 1
ATOM 1049 C C . LEU A 1 124 ? 3.996 9.585 14.078 1.00 61.76 123 LEU A C 1
ATOM 1050 O O . LEU A 1 124 ? 4.962 10.263 13.736 1.00 65.41 123 LEU A O 1
ATOM 1055 N N . ALA A 1 125 ? 3.439 9.652 15.292 1.00 62.71 124 ALA A N 1
ATOM 1056 C CA . ALA A 1 125 ? 3.993 10.474 16.365 1.00 63.89 124 ALA A CA 1
ATOM 1057 C C . ALA A 1 125 ? 5.374 9.957 16.837 1.00 63.11 124 ALA A C 1
ATOM 1058 O O . ALA A 1 125 ? 6.166 10.729 17.381 1.00 64.05 124 ALA A O 1
ATOM 1060 N N . ALA A 1 126 ? 5.646 8.665 16.652 1.00 60.58 125 ALA A N 1
ATOM 1061 C CA . ALA A 1 126 ? 6.958 8.094 16.983 1.00 63.04 125 ALA A CA 1
ATOM 1062 C C . ALA A 1 126 ? 7.948 8.425 15.852 1.00 64.26 125 ALA A C 1
ATOM 1063 O O . ALA A 1 126 ? 9.132 8.672 16.116 1.00 64.79 125 ALA A O 1
ATOM 1065 N N . ILE A 1 127 ? 7.469 8.450 14.602 1.00 63.74 126 ILE A N 1
ATOM 1066 C CA . ILE A 1 127 ? 8.327 8.818 13.455 1.00 64.42 126 ILE A CA 1
ATOM 1067 C C . ILE A 1 127 ? 8.733 10.293 13.590 1.00 67.13 126 ILE A C 1
ATOM 1068 O O . ILE A 1 127 ? 9.906 10.618 13.418 1.00 68.74 126 ILE A O 1
ATOM 1073 N N . ASN A 1 128 ? 7.778 11.168 13.921 1.00 69.94 127 ASN A N 1
ATOM 1074 C CA . ASN A 1 128 ? 8.084 12.592 14.184 1.00 74.82 127 ASN A CA 1
ATOM 1075 C C . ASN A 1 128 ? 9.146 12.703 15.242 1.00 75.86 127 ASN A C 1
ATOM 1076 O O . ASN A 1 128 ? 10.161 13.395 15.052 1.00 77.52 127 ASN A O 1
ATOM 1081 N N . ARG A 1 129 ? 8.907 11.975 16.332 1.00 74.67 128 ARG A N 1
ATOM 1082 C CA . ARG A 1 129 ? 9.780 12.017 17.472 1.00 77.06 128 ARG A CA 1
ATOM 1083 C C . ARG A 1 129 ? 11.197 11.504 17.168 1.00 76.57 128 ARG A C 1
ATOM 1084 O O . ARG A 1 129 ? 12.163 12.100 17.642 1.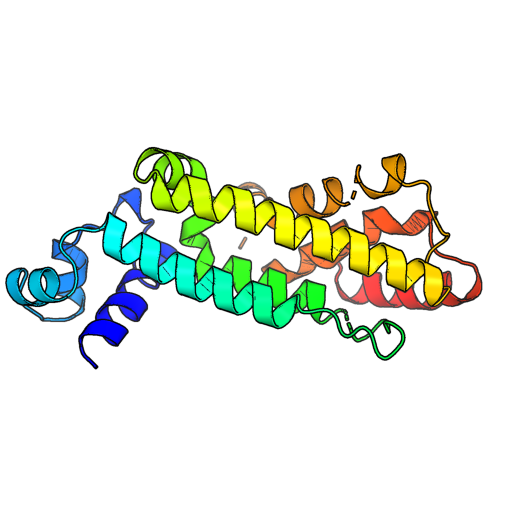00 76.71 128 ARG A O 1
ATOM 1092 N N . ILE A 1 130 ? 11.312 10.457 16.340 1.00 74.33 129 ILE A N 1
ATOM 1093 C CA . ILE A 1 130 ? 12.626 9.925 15.924 1.00 73.27 129 ILE A CA 1
ATOM 1094 C C . ILE A 1 130 ? 13.391 10.986 15.134 1.00 75.04 129 ILE A C 1
ATOM 1095 O O . ILE A 1 130 ? 14.549 11.241 15.416 1.00 78.80 129 ILE A O 1
ATOM 1100 N N . PHE A 1 131 ? 12.741 11.607 14.163 1.00 74.57 130 PHE A N 1
ATOM 1101 C CA . PHE A 1 131 ? 13.368 12.685 13.416 1.00 75.41 130 PHE A CA 1
ATOM 1102 C C . PHE A 1 131 ? 13.739 13.852 14.332 1.00 76.03 130 PHE A C 1
ATOM 1103 O O . PHE A 1 131 ? 14.824 14.411 14.187 1.00 76.32 130 PHE A O 1
ATOM 1111 N N . ALA A 1 132 ? 12.842 14.208 15.257 1.00 74.75 131 ALA A N 1
ATOM 1112 C CA . ALA A 1 132 ? 13.102 15.288 16.208 1.00 77.41 131 ALA A CA 1
ATOM 1113 C C . ALA A 1 132 ? 14.390 14.990 16.971 1.00 80.43 131 ALA A C 1
ATOM 1114 O O . ALA A 1 132 ? 15.247 15.892 17.084 1.00 84.70 131 ALA A O 1
ATOM 1116 N N . LYS A 1 133 ? 14.550 13.732 17.428 1.00 77.49 132 LYS A N 1
ATOM 1117 C CA . LYS A 1 133 ? 15.771 13.306 18.131 1.00 79.47 132 LYS A CA 1
ATOM 1118 C C . LYS A 1 133 ? 17.001 13.220 17.217 1.00 79.74 132 LYS A C 1
ATOM 1119 O O . LYS A 1 133 ? 18.109 13.523 17.666 1.00 86.10 132 LYS A O 1
ATOM 1125 N N . LEU A 1 134 ? 16.827 12.795 15.965 1.00 77.18 133 LEU A N 1
ATOM 1126 C CA . LEU A 1 134 ? 17.939 12.741 14.987 1.00 77.11 133 LEU A CA 1
ATOM 1127 C C . LEU A 1 134 ? 18.499 14.160 14.717 1.00 82.33 133 LEU A C 1
ATOM 1128 O O . LEU A 1 134 ? 19.713 14.333 14.479 1.00 83.82 133 LEU A O 1
ATOM 1133 N N . ALA A 1 135 ? 17.601 15.155 14.752 1.00 83.63 134 ALA A N 1
ATOM 1134 C CA . ALA A 1 135 ? 17.959 16.559 14.616 1.00 86.74 134 ALA A CA 1
ATOM 1135 C C . ALA A 1 135 ? 18.806 16.950 15.838 1.00 90.37 134 ALA A C 1
ATOM 1136 O O . ALA A 1 135 ? 19.919 17.439 15.672 1.00 91.56 134 ALA A O 1
ATOM 1138 N N . ASP A 1 136 ? 18.293 16.657 17.041 1.00 91.52 135 ASP A N 1
ATOM 1139 C CA . ASP A 1 136 ? 18.975 16.959 18.324 1.00 95.69 135 ASP A CA 1
ATOM 1140 C C . ASP A 1 136 ? 20.358 16.317 18.444 1.00 95.10 135 ASP A C 1
ATOM 1141 O O . ASP A 1 136 ? 21.271 16.924 18.989 1.00 96.31 135 ASP A O 1
ATOM 1146 N N . ALA A 1 137 ? 20.494 15.096 17.926 1.00 93.07 136 ALA A N 1
ATOM 1147 C CA . ALA A 1 137 ? 21.778 14.376 17.907 1.00 93.92 136 ALA A CA 1
ATOM 1148 C C . ALA A 1 137 ? 22.756 14.864 16.811 1.00 94.71 136 ALA A C 1
ATOM 1149 O O . ALA A 1 137 ? 23.914 14.454 16.818 1.00 97.49 136 ALA A O 1
ATOM 1151 N N . GLY A 1 138 ? 22.302 15.714 15.882 1.00 93.33 137 GLY A N 1
ATOM 1152 C CA . GLY A 1 138 ? 23.133 16.232 14.789 1.00 93.35 137 GLY A CA 1
ATOM 1153 C C . GLY A 1 138 ? 23.291 15.300 13.601 1.00 90.74 137 GLY A C 1
ATOM 1154 O O . GLY A 1 138 ? 24.216 15.462 12.813 1.00 88.90 137 GLY A O 1
ATOM 1155 N N . ILE A 1 139 ? 22.367 14.346 13.457 1.00 90.35 138 ILE A N 1
ATOM 1156 C CA . ILE A 1 139 ? 22.403 13.341 12.383 1.00 88.50 138 ILE A CA 1
ATOM 1157 C C . ILE A 1 139 ? 21.734 13.889 11.117 1.00 86.69 138 ILE A C 1
ATOM 1158 O O . ILE A 1 139 ? 22.285 13.737 10.022 1.00 87.21 138 ILE A O 1
ATOM 1163 N N . ILE A 1 140 ? 20.554 14.490 11.264 1.00 85.31 139 ILE A N 1
ATOM 1164 C CA . ILE A 1 140 ? 19.880 15.165 10.145 1.00 85.35 139 ILE A CA 1
ATOM 1165 C C . ILE A 1 140 ? 19.765 16.644 10.484 1.00 88.75 139 ILE A C 1
ATOM 1166 O O . ILE A 1 140 ? 19.953 17.053 11.632 1.00 88.50 139 ILE A O 1
ATOM 1171 N N . GLN A 1 141 ? 19.440 17.432 9.466 1.00 92.46 140 GLN A N 1
ATOM 1172 C CA . GLN A 1 141 ? 19.238 18.877 9.624 1.00 97.33 140 GLN A CA 1
ATOM 1173 C C . GLN A 1 141 ? 17.837 19.090 10.213 1.00 96.69 140 GLN A C 1
ATOM 1174 O O . GLN A 1 141 ? 16.905 18.404 9.804 1.00 96.07 140 GLN A O 1
ATOM 1180 N N . PRO A 1 142 ? 17.686 20.013 11.189 1.00 99.81 141 PRO A N 1
ATOM 1181 C CA . PRO A 1 142 ? 16.366 20.211 11.798 1.00 99.73 141 PRO A CA 1
ATOM 1182 C C . PRO A 1 142 ? 15.420 20.807 10.771 1.00 100.56 141 PRO A C 1
ATOM 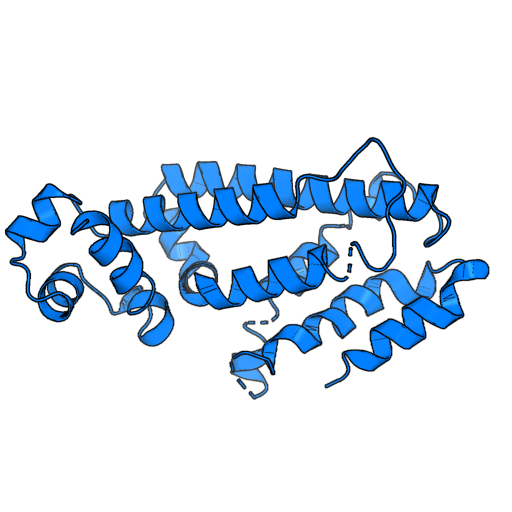1183 O O . PRO A 1 142 ? 15.839 21.670 10.000 1.00 102.58 141 PRO A O 1
ATOM 1187 N N . GLN A 1 143 ? 14.174 20.339 10.742 1.00 100.12 142 GLN A N 1
ATOM 1188 C CA . GLN A 1 143 ? 13.194 20.808 9.752 1.00 100.27 142 GLN A CA 1
ATOM 1189 C C . GLN A 1 143 ? 11.924 21.423 10.370 1.00 99.69 142 GLN A C 1
ATOM 1190 O O . GLN A 1 143 ? 11.567 21.058 11.493 1.00 96.79 142 GLN A O 1
ATOM 1196 N N . PRO A 1 144 ? 11.236 22.350 9.635 1.00 101.26 143 PRO A N 1
ATOM 1197 C CA . PRO A 1 144 ? 9.978 22.955 10.131 1.00 103.85 143 PRO A CA 1
ATOM 1198 C C . PRO A 1 144 ? 8.922 21.925 10.514 1.00 102.49 143 PRO A C 1
ATOM 1199 O O . PRO A 1 144 ? 8.966 20.798 10.011 1.00 101.62 143 PRO A O 1
ATOM 1203 N N . GLU A 1 145 ? 7.984 22.299 11.382 1.00 105.23 144 GLU A N 1
ATOM 1204 C CA . GLU A 1 145 ? 6.958 21.346 11.862 1.00 104.61 144 GLU A CA 1
ATOM 1205 C C . GLU A 1 145 ? 6.154 20.689 10.713 1.00 101.90 144 GLU A C 1
ATOM 1206 O O . GLU A 1 145 ? 5.889 19.482 10.767 1.00 98.90 144 GLU A O 1
ATOM 1212 N N . ASP A 1 146 ? 5.830 21.472 9.674 1.00 103.43 145 ASP A N 1
ATOM 1213 C CA . ASP A 1 146 ? 5.039 20.993 8.519 1.00 101.08 145 ASP A CA 1
ATOM 1214 C C . ASP A 1 146 ? 5.779 20.052 7.584 1.00 96.50 145 ASP A C 1
ATOM 1215 O O . ASP A 1 146 ? 5.232 19.009 7.216 1.00 94.15 145 ASP A O 1
ATOM 1220 N N . LEU A 1 147 ? 6.999 20.418 7.196 1.00 95.44 146 LEU A N 1
ATOM 1221 C CA . LEU A 1 147 ? 7.826 19.558 6.328 1.00 92.57 146 LEU A CA 1
ATOM 1222 C C . LEU A 1 147 ? 8.221 18.227 7.011 1.00 89.24 146 LEU A C 1
ATOM 1223 O O . LEU A 1 147 ? 8.403 17.217 6.329 1.00 90.11 146 LEU A O 1
ATOM 1228 N N . ARG A 1 148 ? 8.315 18.223 8.346 1.00 87.05 147 ARG A N 1
ATOM 1229 C CA . ARG A 1 148 ? 8.621 17.012 9.121 1.00 83.25 147 ARG A CA 1
ATO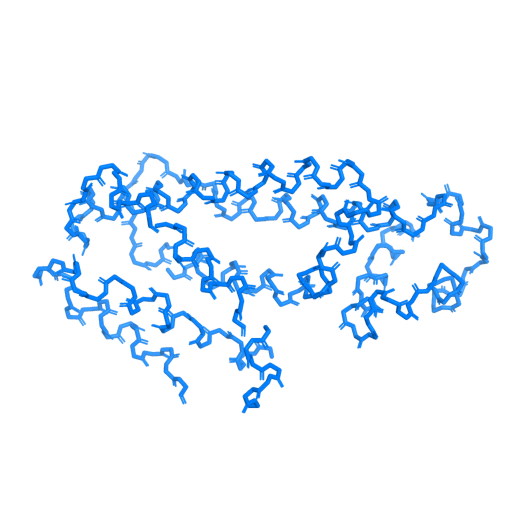M 1230 C C . ARG A 1 148 ? 7.386 16.085 9.242 1.00 78.59 147 ARG A C 1
ATOM 1231 O O . ARG A 1 148 ? 7.545 14.858 9.231 1.00 76.37 147 ARG A O 1
ATOM 1239 N N . SER A 1 149 ? 6.189 16.658 9.417 1.00 76.65 148 SER A N 1
ATOM 1240 C CA . SER A 1 149 ? 4.931 15.872 9.431 1.00 76.15 148 SER A CA 1
ATOM 1241 C C . SER A 1 149 ? 4.709 15.187 8.090 1.00 72.27 148 SER A C 1
ATOM 1242 O O . SER A 1 149 ? 4.267 14.033 8.046 1.00 68.52 148 SER A O 1
ATOM 1245 N N . ALA A 1 150 ? 4.981 15.935 7.016 1.00 73.54 149 ALA A N 1
ATOM 1246 C CA . ALA A 1 150 ? 4.899 15.441 5.647 1.00 73.53 149 ALA A CA 1
ATOM 1247 C C . ALA A 1 150 ? 5.916 14.310 5.458 1.00 71.50 149 ALA A C 1
ATOM 1248 O O . ALA A 1 150 ? 5.555 13.223 5.015 1.00 68.57 149 ALA A O 1
ATOM 1258 N N . SER A 1 152 ? 7.312 12.410 7.641 1.00 69.24 151 SER A N 1
ATOM 1259 C CA . SER A 1 152 ? 6.962 11.298 8.513 1.00 67.00 151 SER A CA 1
ATOM 1260 C C . SER A 1 152 ? 5.900 10.422 7.882 1.00 64.02 151 SER A C 1
ATOM 1261 O O . SER A 1 152 ? 5.986 9.207 7.922 1.00 62.00 151 SER A O 1
ATOM 1264 N N . LEU A 1 153 ? 4.896 11.051 7.298 1.00 65.72 152 LEU A N 1
ATOM 1265 C CA . LEU A 1 153 ? 3.872 10.329 6.561 1.00 65.86 152 LEU A CA 1
ATOM 1266 C C . LEU A 1 153 ? 4.486 9.532 5.388 1.00 65.57 152 LEU A C 1
ATOM 1267 O O . LEU A 1 153 ? 4.120 8.368 5.202 1.00 67.20 152 LEU A O 1
ATOM 1272 N N . ASN A 1 154 ? 5.442 10.127 4.653 1.00 63.93 153 ASN A N 1
ATOM 1273 C CA . ASN A 1 154 ? 6.122 9.424 3.542 1.00 61.13 153 ASN A CA 1
ATOM 1274 C C . ASN A 1 154 ? 6.846 8.164 4.015 1.00 59.00 153 ASN A C 1
ATOM 1275 O O . ASN A 1 154 ? 6.785 7.149 3.344 1.00 56.86 153 ASN A O 1
ATOM 1280 N N . VAL A 1 155 ? 7.494 8.230 5.178 1.00 60.62 154 VAL A N 1
ATOM 1281 C CA . VAL A 1 155 ? 8.115 7.053 5.802 1.00 60.47 154 VAL A CA 1
ATOM 1282 C C . VAL A 1 155 ? 7.061 5.962 6.001 1.00 61.86 154 VAL A C 1
ATOM 1283 O O . VAL A 1 155 ? 7.249 4.848 5.531 1.00 63.70 154 VAL A O 1
ATOM 1287 N N . TRP A 1 156 ? 5.926 6.329 6.593 1.00 61.10 155 TRP A N 1
ATOM 1288 C CA . TRP A 1 156 ? 4.847 5.393 6.846 1.00 57.56 155 TRP A CA 1
ATOM 1289 C C . TRP A 1 156 ? 4.364 4.793 5.548 1.00 58.74 155 TRP A C 1
ATOM 1290 O O . TRP A 1 156 ? 4.217 3.571 5.452 1.00 60.69 155 TRP A O 1
ATOM 1301 N N . LEU A 1 157 ? 4.117 5.651 4.559 1.00 60.86 156 LEU A N 1
ATOM 1302 C CA . LEU A 1 157 ? 3.602 5.236 3.253 1.00 60.16 156 LEU A CA 1
ATOM 1303 C C . LEU A 1 157 ? 4.546 4.234 2.565 1.00 62.07 156 LEU A C 1
ATOM 1304 O O . LEU A 1 157 ? 4.096 3.252 1.987 1.00 62.54 156 LEU A O 1
ATOM 1309 N N . VAL A 1 158 ? 5.850 4.481 2.657 1.00 64.05 157 VAL A N 1
ATOM 1310 C CA . VAL A 1 158 ? 6.863 3.602 2.068 1.00 62.80 157 VAL A CA 1
ATOM 1311 C C . VAL A 1 158 ? 6.974 2.286 2.814 1.00 62.33 157 VAL A C 1
ATOM 1312 O O . VAL A 1 158 ? 7.002 1.245 2.189 1.00 63.90 157 VAL A O 1
ATOM 1316 N N . ILE A 1 159 ? 7.038 2.334 4.132 1.00 61.90 158 ILE A N 1
ATOM 1317 C CA . ILE A 1 159 ? 7.223 1.119 4.930 1.00 63.28 158 ILE A CA 1
ATOM 1318 C C . ILE A 1 159 ? 6.053 0.157 4.794 1.00 63.92 158 ILE A C 1
ATOM 1319 O O . ILE A 1 159 ? 6.236 -0.997 4.468 1.00 67.09 158 ILE A O 1
ATOM 1324 N N . THR A 1 160 ? 4.853 0.664 4.974 1.00 64.53 159 THR A N 1
ATOM 1325 C CA . THR A 1 160 ? 3.652 -0.175 4.950 1.00 61.49 159 THR A CA 1
ATOM 1326 C C . THR A 1 160 ? 3.240 -0.663 3.581 1.00 63.53 159 THR A C 1
ATOM 1327 O O . THR A 1 160 ? 2.394 -1.528 3.520 1.00 70.40 159 THR A O 1
ATOM 1331 N N . ASN A 1 161 ? 3.811 -0.127 2.503 1.00 61.96 160 ASN A N 1
ATOM 1332 C CA . ASN A 1 161 ? 3.535 -0.596 1.151 1.00 63.59 160 ASN A CA 1
ATOM 1333 C C . ASN A 1 161 ? 4.689 -1.408 0.520 1.00 64.19 160 ASN A C 1
ATOM 1334 O O . ASN A 1 161 ? 4.629 -1.735 -0.685 1.00 66.01 160 ASN A O 1
ATOM 1339 N N . TRP A 1 162 ? 5.726 -1.748 1.293 1.00 63.27 161 TRP A N 1
ATOM 1340 C CA . TRP A 1 162 ? 6.895 -2.448 0.735 1.00 62.15 161 TRP A CA 1
ATOM 1341 C C . TRP A 1 162 ? 6.584 -3.908 0.389 1.00 61.75 161 TRP A C 1
ATOM 1342 O O . TRP A 1 162 ? 6.954 -4.346 -0.693 1.00 57.70 161 TRP A O 1
ATOM 1366 N N . ALA A 1 164 ? 3.686 -5.313 -0.270 1.00 71.52 163 ALA A N 1
ATOM 1367 C CA . ALA A 1 164 ? 2.822 -5.211 -1.464 1.00 73.53 163 ALA A CA 1
ATOM 1368 C C . ALA A 1 164 ? 3.562 -4.972 -2.768 1.00 72.62 163 ALA A C 1
ATOM 1369 O O . ALA A 1 164 ? 3.191 -5.548 -3.802 1.00 80.70 163 ALA A O 1
ATOM 1371 N N . PHE A 1 165 ? 4.609 -4.148 -2.739 1.00 71.40 164 PHE A N 1
ATOM 1372 C CA . PHE A 1 165 ? 5.450 -3.929 -3.953 1.00 72.67 164 PHE A CA 1
ATOM 1373 C C . PHE A 1 165 ? 6.237 -5.179 -4.355 1.00 77.69 164 PHE A C 1
ATOM 1374 O O . PHE A 1 165 ? 6.399 -5.452 -5.549 1.00 83.28 164 PHE A O 1
ATOM 1382 N N . LEU A 1 166 ? 6.777 -5.886 -3.359 1.00 80.03 165 LEU A N 1
ATOM 1383 C CA . LEU A 1 166 ? 7.564 -7.100 -3.589 1.00 82.01 165 LEU A CA 1
ATOM 1384 C C . LEU A 1 166 ? 6.744 -8.178 -4.276 1.00 84.34 165 LEU A C 1
ATOM 1385 O O . LEU A 1 166 ? 7.279 -8.799 -5.202 1.00 85.89 165 LEU A O 1
ATOM 1390 N N . LYS A 1 167 ? 5.476 -8.397 -3.866 1.00 85.42 166 LYS A N 1
ATOM 1391 C CA . LYS A 1 167 ? 4.619 -9.377 -4.593 1.00 89.83 166 LYS A CA 1
ATOM 1392 C C . LYS A 1 167 ? 4.438 -9.091 -6.132 1.00 96.38 166 LYS A C 1
ATOM 1393 O O . LYS A 1 167 ? 4.407 -10.039 -6.951 1.00 101.96 166 LYS A O 1
ATOM 1397 N N . THR A 1 168 ? 4.471 -7.809 -6.521 1.00 96.05 167 THR A N 1
ATOM 1398 C CA . THR A 1 168 ? 4.300 -7.352 -7.922 1.00 94.87 167 THR A CA 1
ATOM 1399 C C . THR A 1 168 ? 5.607 -7.184 -8.752 1.00 99.41 167 THR A C 1
ATOM 1400 O O . THR A 1 168 ? 5.552 -7.086 -9.997 1.00 99.04 167 THR A O 1
ATOM 1404 N N . ALA A 1 169 ? 6.751 -7.096 -8.070 1.00 99.72 168 ALA A N 1
ATOM 1405 C CA . ALA A 1 169 ? 8.077 -6.956 -8.713 1.00 104.72 168 ALA A CA 1
ATOM 1406 C C . ALA A 1 169 ? 8.901 -8.252 -8.792 1.00 108.85 168 ALA A C 1
ATOM 1407 O O . ALA A 1 169 ? 9.729 -8.398 -9.703 1.00 112.15 168 ALA A O 1
ATOM 1409 N N . HIS A 1 170 ? 8.672 -9.164 -7.836 1.00 109.73 169 HIS A N 1
ATOM 1410 C CA . HIS A 1 170 ? 9.421 -10.428 -7.655 1.00 112.58 169 HIS A CA 1
ATOM 1411 C C . HIS A 1 170 ? 10.861 -10.121 -7.186 1.00 112.97 169 HIS A C 1
ATOM 1412 O O . HIS A 1 170 ? 11.061 -9.388 -6.200 1.00 107.75 169 HIS A O 1
ATOM 1419 N N . LEU A 1 180 ? 11.339 -13.451 3.350 1.00 119.44 179 LEU A N 1
ATOM 1420 C CA . LEU A 1 180 ? 11.611 -13.196 4.769 1.00 119.25 179 LEU A CA 1
ATOM 1421 C C . LEU A 1 180 ? 12.774 -12.140 4.918 1.00 119.46 179 LEU A C 1
ATOM 1422 O O . LEU A 1 180 ? 12.499 -10.985 5.307 1.00 117.45 179 LEU A O 1
ATOM 1427 N N . THR A 1 181 ? 14.029 -12.521 4.598 1.00 120.93 180 THR A N 1
ATOM 1428 C CA . THR A 1 181 ? 15.231 -11.601 4.612 1.00 119.60 180 THR A CA 1
ATOM 1429 C C . THR A 1 181 ? 15.415 -10.857 3.259 1.00 117.73 180 THR A C 1
ATOM 1430 O O . THR A 1 181 ? 16.254 -9.955 3.128 1.00 115.90 180 THR A O 1
ATOM 1434 N N . GLU A 1 182 ? 14.673 -11.325 2.251 1.00 116.70 181 GLU A N 1
ATOM 1435 C CA . GLU A 1 182 ? 14.424 -10.615 0.976 1.00 115.85 181 GLU A CA 1
ATOM 1436 C C . GLU A 1 182 ? 13.660 -9.235 1.302 1.00 109.59 181 GLU A C 1
ATOM 1437 O O . GLU A 1 182 ? 13.852 -8.199 0.645 1.00 105.30 181 GLU A O 1
ATOM 1443 N N . LEU A 1 183 ? 12.825 -9.255 2.361 1.00 105.92 182 LEU A N 1
ATOM 1444 C CA . LEU A 1 183 ? 11.945 -8.132 2.814 1.00 100.46 182 LEU A CA 1
ATOM 1445 C C . LEU A 1 183 ? 12.563 -6.878 3.416 1.00 96.90 182 LEU A C 1
ATOM 1446 O O . LEU A 1 183 ? 11.980 -5.812 3.296 1.00 97.81 182 LEU A O 1
ATOM 1448 N N . LYS A 1 184 ? 13.693 -6.993 4.101 1.00 93.22 183 LYS A N 1
ATOM 1449 C CA . LYS A 1 184 ? 14.270 -5.831 4.810 1.00 88.52 183 LYS A CA 1
ATOM 1450 C C . LYS A 1 184 ? 14.973 -4.786 3.914 1.00 83.43 183 LYS A C 1
ATOM 1451 O O . LYS A 1 184 ? 15.293 -3.681 4.376 1.00 78.80 183 LYS A O 1
ATOM 1457 N N . GLN A 1 185 ? 15.182 -5.110 2.642 1.00 82.41 184 GLN A N 1
ATOM 1458 C CA . GLN A 1 185 ? 15.798 -4.172 1.658 1.00 80.88 184 GLN A CA 1
ATOM 1459 C C . GLN A 1 185 ? 14.954 -2.850 1.370 1.00 76.32 184 GLN A C 1
ATOM 1460 O O . GLN A 1 185 ? 15.374 -1.962 0.638 1.00 76.45 184 GLN A O 1
ATOM 1466 N N . GLY A 1 186 ? 13.755 -2.753 1.962 1.00 71.49 185 GLY A N 1
ATOM 1467 C CA . GLY A 1 186 ? 12.934 -1.539 1.998 1.00 65.90 185 GLY A CA 1
ATOM 1468 C C . GLY A 1 186 ? 13.492 -0.439 2.897 1.00 61.96 185 GLY A C 1
ATOM 1469 O O . GLY A 1 186 ? 13.050 0.724 2.818 1.00 57.49 185 GLY A O 1
ATOM 1470 N N . ILE A 1 187 ? 14.442 -0.799 3.762 1.00 60.18 186 ILE A N 1
ATOM 1471 C CA . ILE A 1 187 ? 15.177 0.161 4.586 1.00 60.04 186 ILE A CA 1
ATOM 1472 C C . ILE A 1 187 ? 15.965 1.138 3.681 1.00 61.63 186 ILE A C 1
ATOM 1473 O O . ILE A 1 187 ? 16.019 2.329 3.974 1.00 62.01 186 ILE A O 1
ATOM 1478 N N . TYR A 1 188 ? 16.542 0.622 2.588 1.00 62.19 187 TYR A N 1
ATOM 1479 C CA . TYR A 1 188 ? 17.243 1.423 1.589 1.00 64.38 187 TYR A CA 1
ATOM 1480 C C . TYR A 1 188 ? 16.325 2.544 1.076 1.00 65.26 187 TYR A C 1
ATOM 1481 O O . TYR A 1 188 ? 16.753 3.708 0.971 1.00 65.44 187 TYR A O 1
ATOM 1490 N N . GLN A 1 189 ? 15.067 2.187 0.802 1.00 63.45 188 GLN A N 1
ATOM 1491 C CA . GLN A 1 189 ? 14.063 3.150 0.320 1.00 64.82 188 GLN A CA 1
ATOM 1492 C C . GLN A 1 189 ? 13.670 4.195 1.371 1.00 65.81 188 GLN A C 1
ATOM 1493 O O . GLN A 1 189 ? 13.466 5.360 1.011 1.00 71.07 188 GLN A O 1
ATOM 1499 N N . VAL A 1 190 ? 13.549 3.787 2.637 1.00 64.05 189 VAL A N 1
ATOM 1500 C CA . VAL A 1 190 ? 13.247 4.724 3.733 1.00 62.42 189 VAL A CA 1
ATOM 1501 C C . VAL A 1 190 ? 14.419 5.686 3.956 1.00 65.21 189 VAL A C 1
ATOM 1502 O O . VAL A 1 190 ? 14.215 6.891 4.100 1.00 67.27 189 VAL A O 1
ATOM 1506 N N . LEU A 1 191 ? 15.640 5.158 3.953 1.00 65.16 190 LEU A N 1
ATOM 1507 C CA . LEU A 1 191 ? 16.827 5.993 4.155 1.00 66.21 190 LEU A CA 1
ATOM 1508 C C . LEU A 1 191 ? 17.061 6.954 2.979 1.00 67.66 190 LEU A C 1
ATOM 1509 O O . LEU A 1 191 ? 17.639 8.025 3.162 1.00 69.60 190 LEU A O 1
ATOM 1514 N N . THR A 1 192 ? 16.581 6.580 1.795 1.00 68.00 191 THR A N 1
ATOM 1515 C CA . THR A 1 192 ? 16.622 7.452 0.626 1.00 69.48 191 THR A CA 1
ATOM 1516 C C . THR A 1 192 ? 15.824 8.734 0.881 1.00 71.66 191 THR A C 1
ATOM 1517 O O . THR A 1 192 ? 16.184 9.778 0.349 1.00 75.77 191 THR A O 1
ATOM 1521 N N . LEU A 1 193 ? 14.767 8.659 1.696 1.00 70.45 192 LEU A N 1
ATOM 1522 C CA . LEU A 1 193 ? 13.980 9.853 2.045 1.00 71.15 192 LEU A CA 1
ATOM 1523 C C . LEU A 1 193 ? 14.814 10.898 2.790 1.00 72.10 192 LEU A C 1
ATOM 1524 O O . LEU A 1 193 ? 14.627 12.080 2.550 1.00 76.62 192 LEU A O 1
ATOM 1529 N N . GLU A 1 194 ? 15.732 10.462 3.647 1.00 74.40 193 GLU A N 1
ATOM 1530 C CA . GLU A 1 194 ? 16.557 11.384 4.449 1.00 79.57 193 GL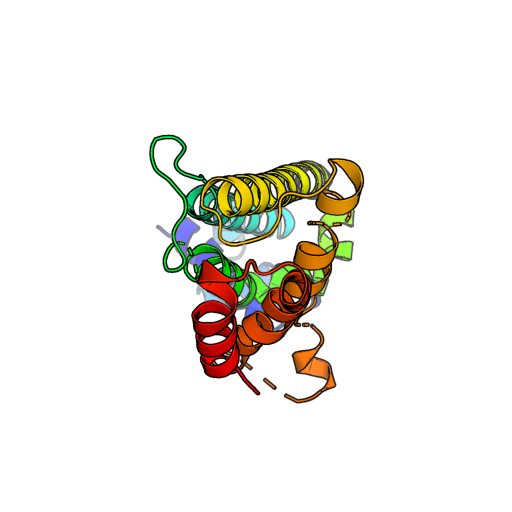U A CA 1
ATOM 1531 C C . GLU A 1 194 ? 17.976 11.626 3.924 1.00 81.64 193 GLU A C 1
ATOM 1532 O O . GLU A 1 194 ? 18.712 12.339 4.584 1.00 86.15 193 GLU A O 1
ATOM 1538 N N . VAL A 1 195 ? 18.338 11.084 2.748 1.00 81.59 194 VAL A N 1
ATOM 1539 C CA . VAL A 1 195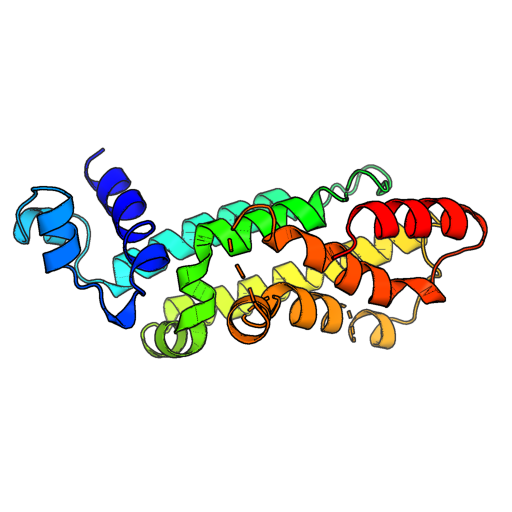 ? 19.652 11.331 2.098 1.00 82.16 194 VAL A CA 1
ATOM 1540 C C . VAL A 1 195 ? 20.068 12.818 1.963 1.00 84.66 194 VAL A C 1
ATOM 1541 O O . VAL A 1 195 ? 21.165 13.166 2.399 1.00 88.92 194 VAL A O 1
ATOM 1545 N N . PRO A 1 196 ? 19.224 13.681 1.353 1.00 84.40 195 PRO A N 1
ATOM 1546 C CA . PRO A 1 196 ? 19.625 15.096 1.209 1.00 88.01 195 PRO A CA 1
ATOM 1547 C C . PRO A 1 196 ? 19.626 15.941 2.499 1.00 88.38 195 PRO A C 1
ATOM 1548 O O . PRO A 1 196 ? 20.225 17.021 2.488 1.00 89.40 195 PRO A O 1
ATOM 1552 N N . TYR A 1 197 ? 18.962 15.474 3.567 1.00 86.86 196 TYR A N 1
ATOM 1553 C CA . TYR A 1 197 ? 18.950 16.176 4.865 1.00 88.67 196 TYR A CA 1
ATOM 1554 C C . TYR A 1 197 ? 20.085 15.758 5.834 1.00 87.88 196 TYR A C 1
ATOM 1555 O O . TYR A 1 197 ? 20.158 16.286 6.963 1.00 88.14 196 TYR A O 1
ATOM 1564 N N . LEU A 1 198 ? 20.962 14.839 5.418 1.00 85.87 197 LEU A N 1
ATOM 1565 C CA . LEU A 1 198 ? 22.067 14.410 6.272 1.00 87.63 197 LEU A CA 1
ATOM 1566 C C . LEU A 1 198 ? 23.062 15.563 6.474 1.00 91.49 197 LEU A C 1
ATOM 1567 O O . LEU A 1 198 ? 23.396 16.270 5.514 1.00 92.95 197 LEU A O 1
ATOM 1572 N N . THR A 1 199 ? 23.488 15.759 7.729 1.00 93.97 198 THR A N 1
ATOM 1573 C CA . THR A 1 199 ? 24.491 16.777 8.099 1.00 96.35 198 THR A CA 1
ATOM 1574 C C . THR A 1 199 ? 25.894 16.345 7.646 1.00 99.54 198 THR A C 1
ATOM 1575 O O . THR A 1 199 ? 26.121 15.148 7.383 1.00 97.27 198 THR A O 1
ATOM 1579 N N . PRO A 1 200 ? 26.842 17.309 7.561 1.00 104.98 199 PRO A N 1
ATOM 1580 C CA . PRO A 1 200 ? 28.219 16.935 7.211 1.00 108.18 199 PRO A CA 1
ATOM 1581 C C . PRO A 1 200 ? 28.834 15.848 8.129 1.00 109.27 199 PRO A C 1
ATOM 1582 O O . PRO A 1 200 ? 29.444 14.916 7.599 1.00 109.08 199 PRO A O 1
ATOM 1586 N N . GLU A 1 201 ? 28.635 15.955 9.455 1.00 110.18 200 GLU A N 1
ATOM 1587 C CA . GLU A 1 201 ? 29.128 14.957 10.441 1.00 111.77 200 GLU A CA 1
ATOM 1588 C C . GLU A 1 201 ? 28.841 13.480 10.095 1.00 108.98 200 GLU A C 1
ATOM 1589 O O . GLU A 1 201 ? 29.729 12.616 10.176 1.00 109.73 200 GLU A O 1
ATOM 1595 N N . TYR A 1 202 ? 27.583 13.225 9.724 1.00 104.59 201 TYR A N 1
ATOM 1596 C CA . TYR A 1 202 ? 27.053 11.862 9.517 1.00 101.46 201 TYR A CA 1
ATOM 1597 C C . TYR A 1 202 ? 26.807 11.369 8.082 1.00 99.06 201 TYR A C 1
ATOM 1598 O O . TYR A 1 202 ? 26.566 10.165 7.918 1.00 96.22 201 TYR A O 1
ATOM 1607 N N . ARG A 1 203 ? 26.882 12.252 7.069 1.00 99.46 202 ARG A N 1
ATOM 1608 C CA . ARG A 1 203 ? 26.626 11.870 5.649 1.00 98.48 202 ARG A CA 1
ATOM 1609 C C . ARG A 1 203 ? 27.380 10.565 5.270 1.00 100.29 202 ARG A C 1
ATOM 1610 O O . ARG A 1 203 ? 26.755 9.623 4.765 1.00 97.96 202 ARG A O 1
ATOM 1614 N N . GLU A 1 204 ? 28.677 10.492 5.628 1.00 104.36 203 GLU A N 1
ATOM 1615 C CA . GLU A 1 204 ? 29.565 9.330 5.345 1.00 105.24 203 GLU A CA 1
ATOM 1616 C C . GLU A 1 204 ? 29.008 7.981 5.844 1.00 102.11 203 GLU A C 1
ATOM 1617 O O . GLU A 1 204 ? 28.852 7.036 5.056 1.00 100.85 203 GLU A O 1
ATOM 1619 N N . ARG A 1 205 ? 28.670 7.926 7.133 1.00 100.11 204 ARG A N 1
ATOM 1620 C CA . ARG A 1 205 ? 28.162 6.689 7.781 1.00 97.41 204 ARG A CA 1
ATOM 1621 C C . ARG A 1 205 ? 26.726 6.299 7.407 1.00 90.69 204 ARG A C 1
ATOM 1622 O O . ARG A 1 205 ? 26.465 5.121 7.134 1.00 88.46 204 ARG A O 1
ATOM 1630 N N . VAL A 1 206 ? 25.802 7.262 7.422 1.00 85.78 205 VAL A N 1
ATOM 1631 C CA . VAL A 1 206 ? 24.392 6.962 7.088 1.00 81.24 205 VAL A CA 1
ATOM 1632 C C . VAL A 1 206 ? 24.283 6.428 5.645 1.00 79.89 205 VAL A C 1
ATOM 1633 O O . VAL A 1 206 ? 23.550 5.471 5.425 1.00 79.12 205 VAL A O 1
ATOM 1637 N N . LEU A 1 207 ? 25.010 7.022 4.689 1.00 80.37 206 LEU A N 1
ATOM 1638 C CA . LEU A 1 207 ? 25.073 6.467 3.312 1.00 80.51 206 LEU A CA 1
ATOM 1639 C C . LEU A 1 207 ? 25.719 5.075 3.294 1.00 81.74 206 LEU A C 1
ATOM 1640 O O . LEU A 1 207 ? 25.279 4.198 2.543 1.00 81.54 206 LEU A O 1
ATOM 1645 N N . ALA A 1 208 ? 26.774 4.901 4.100 1.00 84.93 207 ALA A N 1
ATOM 1646 C CA . AL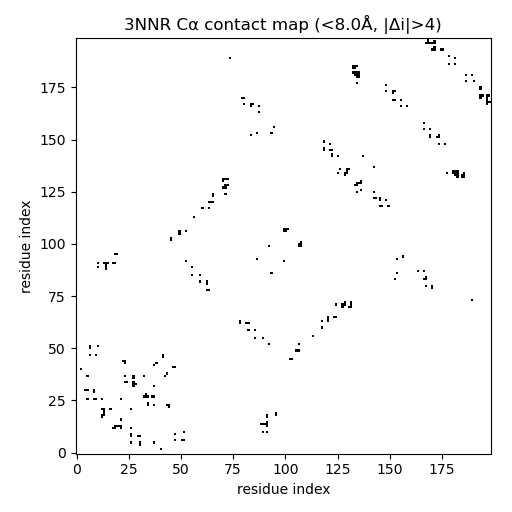A A 1 208 ? 27.513 3.615 4.226 1.00 86.92 207 ALA A CA 1
ATOM 1647 C C . ALA A 1 208 ? 26.600 2.521 4.758 1.00 83.71 207 ALA A C 1
ATOM 1648 O O . ALA A 1 208 ? 26.615 1.387 4.268 1.00 84.43 207 ALA A O 1
ATOM 1650 N N . LEU A 1 209 ? 25.805 2.899 5.758 1.00 82.23 208 LEU A N 1
ATOM 1651 C CA . LEU A 1 209 ? 24.793 2.043 6.367 1.00 82.21 208 LEU A CA 1
ATOM 1652 C C . LEU A 1 209 ? 23.685 1.698 5.371 1.00 80.66 208 LEU A C 1
ATOM 1653 O O . LEU A 1 209 ? 23.269 0.535 5.282 1.00 80.64 208 LEU A O 1
ATOM 1658 N N . ARG A 1 210 ? 23.201 2.727 4.656 1.00 79.90 209 ARG A N 1
ATOM 1659 C CA . ARG A 1 210 ? 22.158 2.587 3.622 1.00 78.93 209 ARG A CA 1
ATOM 1660 C C . ARG A 1 210 ? 22.560 1.541 2.575 1.00 79.93 209 ARG A C 1
ATOM 1661 O O . ARG A 1 210 ? 21.772 0.640 2.279 1.00 77.51 209 ARG A O 1
ATOM 1669 N N . GLU A 1 211 ? 23.794 1.648 2.077 1.00 82.38 210 GLU A N 1
ATOM 1670 C CA . GLU A 1 211 ? 24.353 0.675 1.119 1.00 87.55 210 GLU A CA 1
ATOM 1671 C C . GLU A 1 211 ? 24.309 -0.783 1.558 1.00 88.68 210 GLU A C 1
ATOM 1672 O O . GLU A 1 211 ? 24.061 -1.661 0.718 1.00 90.03 210 GLU A O 1
ATOM 1678 N N . LYS A 1 212 ? 24.518 -1.044 2.856 1.00 89.10 211 LYS A N 1
ATOM 1679 C CA . LYS A 1 212 ? 24.433 -2.423 3.379 1.00 89.49 211 LYS A CA 1
ATOM 1680 C C . LYS A 1 212 ? 23.038 -3.049 3.167 1.00 85.86 211 LYS A C 1
ATOM 1681 O O . LYS A 1 212 ? 22.935 -4.257 3.208 1.00 87.13 211 LYS A O 1
ATOM 1683 N N . TYR A 1 213 ? 21.993 -2.254 2.903 1.00 84.84 212 TYR A N 1
ATOM 1684 C CA . TYR A 1 213 ? 20.622 -2.776 2.633 1.00 84.76 212 TYR A CA 1
ATOM 1685 C C . TYR A 1 213 ? 20.158 -2.810 1.149 1.00 87.77 212 TYR A C 1
ATOM 1686 O O . TYR A 1 213 ? 18.976 -3.010 0.911 1.00 84.80 212 TYR A O 1
ATOM 1695 N N . ARG A 1 214 ? 21.073 -2.715 0.174 1.00 95.25 213 ARG A N 1
ATOM 1696 C CA . ARG A 1 214 ? 20.723 -2.599 -1.275 1.00 100.33 213 ARG A CA 1
ATOM 1697 C C . ARG A 1 214 ? 20.257 -3.845 -2.104 1.00 105.35 213 ARG A C 1
ATOM 1698 O O . ARG A 1 214 ? 21.071 -4.767 -2.306 1.00 108.40 213 ARG A O 1
ATOM 1706 N N . PRO A 1 215 ? 19.004 -3.826 -2.672 1.00 107.31 214 PRO A N 1
ATOM 1707 C CA . PRO A 1 215 ? 18.556 -4.890 -3.602 1.00 110.70 214 PRO A CA 1
ATOM 1708 C C . PRO A 1 215 ? 18.870 -4.482 -5.056 1.00 115.48 214 PRO A C 1
ATOM 1709 O O . PRO A 1 215 ? 18.858 -5.316 -5.968 1.00 119.63 214 PRO A O 1
#

InterPro domains:
  IPR001647 DNA-binding HTH domain, TetR-type [PF00440] (9-52)
  IPR001647 DNA-binding HTH domain, TetR-type [PR00455] (9-22)
  IPR001647 DNA-binding HTH domain, TetR-type [PR00455] (30-53)
  IPR001647 DNA-binding HTH domain, TetR-type [PS50977] (3-63)
  IPR009057 Homedomain-like superfamily [SSF46689] (5-63)
  IPR025722 Bacterial transcriptional repressor TetR [PF13972] (59-204)
  IPR050624 Nucleoid occ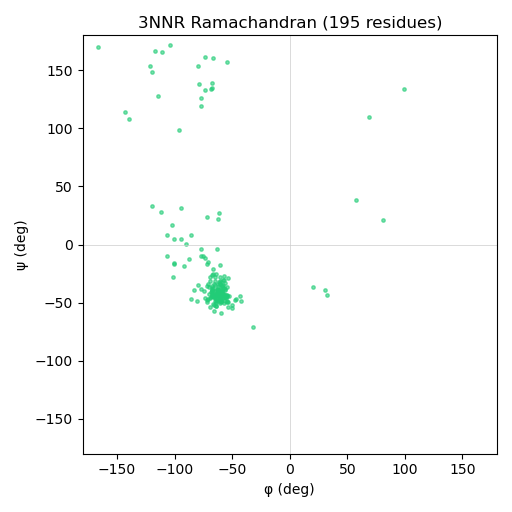lusion factor SlmA/HTH-type transcriptional regulator [PTHR43479] (3-191)